Protein AF-A0A382KDL5-F1 (afdb_monomer_lite)

Structure (mmCIF, N/CA/C/O backbone):
data_AF-A0A382KDL5-F1
#
_entry.id   AF-A0A382KDL5-F1
#
loop_
_atom_site.group_PDB
_atom_site.id
_atom_site.type_symbol
_atom_site.label_atom_id
_atom_site.label_alt_id
_atom_site.label_comp_id
_atom_site.label_asym_id
_atom_site.label_entity_id
_atom_site.label_seq_id
_atom_si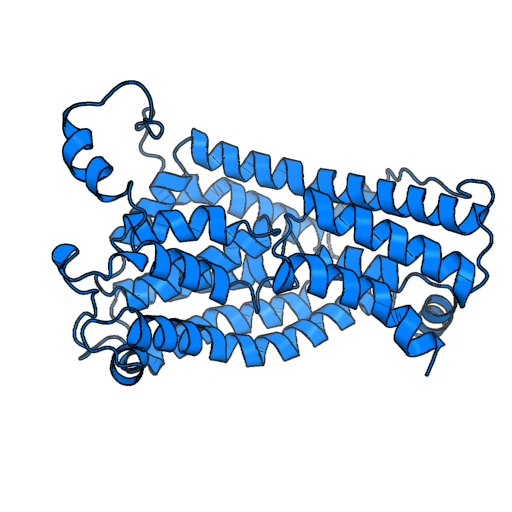te.pdbx_PDB_ins_code
_atom_site.Cartn_x
_atom_site.Cartn_y
_atom_site.Cartn_z
_atom_site.occupancy
_atom_site.B_iso_or_equiv
_atom_site.auth_seq_id
_atom_site.auth_comp_id
_atom_site.auth_asym_id
_atom_site.auth_atom_id
_atom_site.pdbx_PDB_model_num
ATOM 1 N N . MET A 1 1 ? 33.497 4.326 -8.004 1.00 70.69 1 MET A N 1
ATOM 2 C CA . MET A 1 1 ? 32.920 5.247 -6.997 1.00 70.69 1 MET A CA 1
ATOM 3 C C . MET A 1 1 ? 32.177 6.408 -7.654 1.00 70.69 1 MET A C 1
ATOM 5 O O . MET A 1 1 ? 31.028 6.629 -7.306 1.00 70.69 1 MET A O 1
ATOM 9 N N . THR A 1 2 ? 32.767 7.092 -8.643 1.00 78.94 2 THR A N 1
ATOM 10 C CA . THR A 1 2 ? 32.139 8.224 -9.360 1.00 78.94 2 THR A CA 1
ATOM 11 C C . THR A 1 2 ? 30.814 7.858 -10.040 1.00 78.94 2 THR A C 1
ATOM 13 O O . THR A 1 2 ? 29.813 8.518 -9.789 1.00 78.94 2 THR A O 1
ATOM 16 N N . LEU A 1 3 ? 30.764 6.752 -10.794 1.00 85.38 3 LEU A N 1
ATOM 17 C CA . LEU A 1 3 ? 29.521 6.264 -11.419 1.00 85.38 3 LEU A CA 1
ATOM 18 C C . LEU A 1 3 ? 28.461 5.847 -10.389 1.00 85.38 3 LEU A C 1
ATOM 20 O O . LEU A 1 3 ? 27.275 6.059 -10.596 1.00 85.38 3 LEU A O 1
ATOM 24 N N . THR A 1 4 ? 28.872 5.308 -9.241 1.00 87.56 4 THR A N 1
ATOM 25 C CA . THR A 1 4 ? 27.948 4.945 -8.155 1.00 87.56 4 THR A CA 1
ATOM 26 C C . THR A 1 4 ? 27.280 6.183 -7.559 1.00 87.56 4 THR A C 1
ATOM 28 O O . THR A 1 4 ? 26.071 6.196 -7.362 1.00 87.56 4 THR A O 1
ATOM 31 N N . ILE A 1 5 ? 28.055 7.243 -7.304 1.00 87.06 5 ILE A N 1
ATOM 32 C CA . ILE A 1 5 ? 27.524 8.519 -6.804 1.00 87.06 5 ILE A CA 1
ATOM 33 C C . ILE A 1 5 ? 26.606 9.147 -7.847 1.00 87.06 5 ILE A C 1
ATOM 35 O O . ILE A 1 5 ? 25.524 9.615 -7.509 1.00 87.06 5 ILE A O 1
ATOM 39 N N . ALA A 1 6 ? 27.013 9.119 -9.114 1.00 89.50 6 ALA A N 1
ATOM 40 C CA . ALA A 1 6 ? 26.217 9.671 -10.192 1.00 89.50 6 ALA A CA 1
ATOM 41 C C . ALA A 1 6 ? 24.884 8.905 -10.356 1.00 89.50 6 ALA A C 1
ATOM 43 O O . ALA A 1 6 ? 23.844 9.535 -10.512 1.00 89.50 6 ALA A O 1
ATOM 44 N N . ALA A 1 7 ? 24.867 7.581 -10.164 1.00 88.50 7 ALA A N 1
ATOM 45 C CA . ALA A 1 7 ? 23.649 6.766 -10.227 1.00 88.50 7 ALA A CA 1
ATOM 46 C C . ALA A 1 7 ? 22.705 7.046 -9.046 1.00 88.50 7 ALA A C 1
ATOM 48 O O . ALA A 1 7 ? 21.486 6.978 -9.181 1.00 88.50 7 ALA A O 1
ATOM 49 N N . LEU A 1 8 ? 23.267 7.396 -7.886 1.00 92.81 8 LEU A N 1
ATOM 50 C CA . LEU A 1 8 ? 22.506 7.783 -6.698 1.00 92.81 8 LEU A CA 1
ATOM 51 C C . LEU A 1 8 ? 22.042 9.244 -6.728 1.00 92.81 8 LEU A C 1
ATOM 53 O O . LEU A 1 8 ? 21.123 9.594 -5.988 1.00 92.81 8 LEU A O 1
ATOM 57 N N . ALA A 1 9 ? 22.645 10.103 -7.553 1.00 93.12 9 ALA A N 1
ATOM 58 C CA . ALA A 1 9 ? 22.403 11.544 -7.532 1.00 93.12 9 ALA A CA 1
ATOM 59 C C . ALA A 1 9 ? 20.918 11.929 -7.698 1.00 93.12 9 ALA A C 1
ATOM 61 O O . ALA A 1 9 ? 20.457 12.764 -6.917 1.00 93.12 9 ALA A O 1
ATOM 62 N N . PRO A 1 10 ? 20.128 11.311 -8.601 1.00 91.69 10 PRO A N 1
ATOM 63 C CA . PRO A 1 10 ? 18.690 11.571 -8.680 1.00 91.69 10 PRO A CA 1
ATOM 64 C C . PRO A 1 10 ? 17.931 11.237 -7.393 1.00 91.69 10 PRO A C 1
ATOM 66 O O . PRO A 1 10 ? 17.115 12.035 -6.934 1.00 91.69 10 PRO A O 1
ATOM 69 N N . LEU A 1 11 ? 18.224 10.089 -6.773 1.00 92.50 11 LEU A N 1
ATOM 70 C CA . LEU A 1 11 ? 17.603 9.681 -5.508 1.00 92.50 11 LEU A CA 1
ATOM 71 C C . LEU A 1 11 ? 17.980 10.635 -4.372 1.00 92.50 11 LEU A C 1
ATOM 73 O O . LEU A 1 11 ? 17.119 11.043 -3.594 1.00 92.50 11 LEU A O 1
ATOM 77 N N . LEU A 1 12 ? 19.257 11.013 -4.292 1.00 94.19 12 LEU A N 1
ATOM 78 C CA . LEU A 1 12 ? 19.747 11.961 -3.296 1.00 94.19 12 LEU A CA 1
ATOM 79 C C . LEU A 1 12 ? 19.119 13.345 -3.485 1.00 94.19 12 LEU A C 1
ATOM 81 O O . LEU A 1 12 ? 18.768 13.983 -2.496 1.00 94.19 12 LEU A O 1
ATOM 85 N N . ALA A 1 13 ? 18.918 13.788 -4.730 1.00 94.50 13 ALA A N 1
ATOM 86 C CA . ALA A 1 13 ? 18.230 15.037 -5.034 1.00 94.50 13 ALA A CA 1
ATOM 87 C C . ALA A 1 13 ? 16.763 14.994 -4.587 1.00 94.50 13 ALA A C 1
ATOM 89 O O . ALA A 1 13 ? 16.317 15.904 -3.890 1.00 94.50 13 ALA A O 1
ATOM 90 N N . VAL A 1 14 ? 16.023 13.925 -4.911 1.00 94.38 14 VAL A N 1
ATOM 91 C CA . VAL A 1 14 ? 14.633 13.750 -4.450 1.00 94.38 14 VAL A CA 1
ATOM 92 C C . VAL A 1 14 ? 14.567 13.746 -2.924 1.00 94.38 14 VAL A C 1
ATOM 94 O O . VAL A 1 14 ? 13.760 14.474 -2.348 1.00 94.38 14 VAL A O 1
ATOM 97 N N . PHE A 1 15 ? 15.438 12.982 -2.260 1.00 94.44 15 PHE A N 1
ATOM 98 C CA . PHE A 1 15 ? 15.493 12.922 -0.800 1.00 94.44 15 PHE A CA 1
ATOM 99 C C . PHE A 1 15 ? 15.800 14.293 -0.186 1.00 94.44 15 PHE A C 1
ATOM 101 O O . PHE A 1 15 ? 15.074 14.751 0.694 1.00 94.44 15 PHE A O 1
ATOM 108 N N . ALA A 1 16 ? 16.833 14.985 -0.670 1.00 95.88 16 ALA A N 1
ATOM 109 C CA . ALA A 1 16 ? 17.203 16.300 -0.165 1.00 95.88 16 ALA A CA 1
ATOM 110 C C . ALA A 1 16 ? 16.065 17.313 -0.349 1.00 95.88 16 ALA A C 1
ATOM 112 O O . ALA A 1 16 ? 15.705 18.012 0.596 1.00 95.88 16 ALA A O 1
ATOM 113 N N . LEU A 1 17 ? 15.442 17.358 -1.528 1.00 95.94 17 LEU A N 1
ATOM 114 C CA . LEU A 1 17 ? 14.394 18.333 -1.824 1.00 95.94 17 LEU A CA 1
ATOM 115 C C . LEU A 1 17 ? 13.093 18.050 -1.066 1.00 95.94 17 LEU A C 1
ATOM 117 O O . LEU A 1 17 ? 12.502 18.977 -0.514 1.00 95.94 17 LEU A O 1
ATOM 121 N N . LEU A 1 18 ? 12.648 16.792 -1.008 1.00 93.06 18 LEU A N 1
ATOM 122 C CA . LEU A 1 18 ? 11.385 16.428 -0.358 1.00 93.06 18 LEU A CA 1
ATOM 123 C C . LEU A 1 18 ? 11.502 16.333 1.164 1.00 93.06 18 LEU A C 1
ATOM 125 O O . LEU A 1 18 ? 10.601 16.776 1.869 1.00 93.06 18 LEU A O 1
ATOM 129 N N . VAL A 1 19 ? 12.586 15.753 1.682 1.00 92.44 19 VAL A N 1
ATOM 130 C CA . VAL A 1 19 ? 12.720 15.457 3.117 1.00 92.44 19 VAL A CA 1
ATOM 131 C C . VAL A 1 19 ? 13.402 16.604 3.852 1.00 92.44 19 VAL A C 1
ATOM 133 O O . VAL A 1 19 ? 12.881 17.072 4.863 1.00 92.44 19 VAL A O 1
ATOM 136 N N . LEU A 1 20 ? 14.542 17.087 3.347 1.00 94.75 20 LEU A N 1
ATOM 137 C CA . LEU A 1 20 ? 15.325 18.122 4.034 1.00 94.75 20 LEU A CA 1
ATOM 138 C C . LEU A 1 20 ? 14.775 19.521 3.743 1.00 94.75 20 LEU A C 1
ATOM 140 O O . LEU A 1 20 ? 14.494 20.281 4.666 1.00 94.75 20 LEU A O 1
ATOM 144 N N . CYS A 1 21 ? 14.575 19.852 2.466 1.00 94.44 21 CYS A N 1
ATOM 145 C CA . CYS A 1 21 ? 14.055 21.156 2.051 1.00 94.44 21 CYS A CA 1
ATOM 146 C C . CYS A 1 21 ? 12.526 21.249 2.130 1.00 94.44 21 CYS A C 1
ATOM 148 O O . CYS A 1 21 ? 11.990 22.355 2.052 1.00 94.44 21 CYS A O 1
ATOM 150 N N . ARG A 1 22 ? 11.822 20.117 2.289 1.00 93.00 22 ARG A N 1
ATOM 151 C CA . ARG A 1 22 ? 10.353 20.036 2.403 1.00 93.00 22 ARG A CA 1
ATOM 152 C C . ARG A 1 22 ? 9.620 20.688 1.227 1.00 93.00 22 ARG A C 1
ATOM 154 O O . ARG A 1 22 ? 8.548 21.270 1.393 1.00 93.00 22 ARG A O 1
ATOM 161 N N . TRP A 1 23 ? 10.208 20.624 0.033 1.00 94.94 23 TRP A N 1
ATOM 162 C CA . TRP A 1 23 ? 9.581 21.134 -1.180 1.00 94.94 23 TRP A CA 1
ATOM 163 C C . TRP A 1 23 ? 8.408 20.245 -1.594 1.00 94.94 23 TRP A C 1
ATOM 165 O O . TRP A 1 23 ? 8.464 19.027 -1.427 1.00 94.94 23 TRP A O 1
ATOM 175 N N . PRO A 1 24 ? 7.346 20.823 -2.181 1.00 92.44 24 PRO A N 1
ATOM 176 C CA . PRO A 1 24 ? 6.280 20.021 -2.759 1.00 92.44 24 PRO A CA 1
ATOM 177 C C . PRO A 1 24 ? 6.809 19.214 -3.953 1.00 92.44 24 PRO A C 1
ATOM 179 O O . PRO A 1 24 ? 7.644 19.696 -4.727 1.00 92.44 24 PRO A O 1
ATOM 182 N N . ALA A 1 25 ? 6.272 18.005 -4.145 1.00 89.00 25 ALA A N 1
ATOM 183 C CA . ALA A 1 25 ? 6.663 17.107 -5.237 1.00 89.00 25 ALA A CA 1
ATOM 184 C C . ALA A 1 25 ? 6.535 17.750 -6.627 1.00 89.00 25 ALA A C 1
ATOM 186 O O . ALA A 1 25 ? 7.362 17.499 -7.499 1.00 89.00 25 ALA A O 1
ATOM 187 N N . THR A 1 26 ? 5.573 18.661 -6.802 1.00 91.94 26 THR A N 1
ATOM 188 C CA . THR A 1 26 ? 5.385 19.448 -8.031 1.00 91.94 26 THR A CA 1
ATOM 189 C C . THR A 1 26 ? 6.604 20.287 -8.418 1.00 91.94 26 THR A C 1
ATOM 191 O O . THR A 1 26 ? 6.776 20.589 -9.593 1.00 91.94 26 THR A O 1
ATOM 194 N N . ARG A 1 27 ? 7.465 20.653 -7.458 1.00 93.56 27 ARG A N 1
ATOM 195 C CA . ARG A 1 27 ? 8.733 21.362 -7.702 1.00 93.56 27 ARG A CA 1
ATOM 196 C C . ARG A 1 27 ? 9.940 20.431 -7.654 1.00 93.56 27 ARG A C 1
ATOM 198 O O . ARG A 1 27 ? 10.854 20.579 -8.458 1.00 93.56 27 ARG A O 1
ATOM 205 N N . ALA A 1 28 ? 9.948 19.480 -6.722 1.00 94.75 28 ALA A N 1
ATOM 206 C CA . ALA A 1 28 ? 11.090 18.592 -6.522 1.00 94.75 28 ALA A CA 1
ATOM 207 C C . ALA A 1 28 ? 11.291 17.601 -7.682 1.00 94.75 28 ALA A C 1
ATOM 209 O O . ALA A 1 28 ? 12.425 17.389 -8.105 1.00 94.75 28 ALA A O 1
ATOM 210 N N . MET A 1 29 ? 10.213 17.023 -8.227 1.00 94.00 29 MET A N 1
ATOM 211 C CA . MET A 1 29 ? 10.312 15.986 -9.265 1.00 94.00 29 MET A CA 1
ATOM 212 C C . MET A 1 29 ? 10.843 16.521 -10.608 1.00 94.00 29 MET A C 1
ATOM 214 O O . MET A 1 29 ? 11.746 15.892 -11.158 1.00 94.00 29 MET A O 1
ATOM 218 N N . PRO A 1 30 ? 10.403 17.693 -11.121 1.00 94.38 30 PRO A N 1
ATOM 219 C CA . PRO A 1 30 ? 11.019 18.285 -12.311 1.00 94.38 30 PRO A CA 1
ATOM 220 C C . PRO A 1 30 ? 12.508 18.593 -12.126 1.00 94.38 30 PRO A C 1
ATOM 222 O O . PRO A 1 30 ? 13.300 18.382 -13.040 1.00 94.38 30 PRO A O 1
ATOM 225 N N . PHE A 1 31 ? 12.912 19.047 -10.935 1.00 94.69 31 PHE A N 1
ATOM 226 C CA . PHE A 1 31 ? 14.324 19.288 -10.646 1.00 94.69 31 PHE A CA 1
ATOM 227 C C . PHE A 1 31 ? 15.125 17.981 -10.642 1.00 94.69 31 PHE A C 1
ATOM 229 O O . PHE A 1 31 ? 16.178 17.900 -11.268 1.00 94.69 31 PHE A O 1
ATOM 236 N N . ALA A 1 32 ? 14.614 16.938 -9.986 1.00 94.69 32 ALA A N 1
ATOM 237 C CA . ALA A 1 32 ? 15.242 15.622 -9.996 1.00 94.69 32 ALA A CA 1
ATOM 238 C C . ALA A 1 32 ? 15.365 15.051 -11.417 1.00 94.69 32 ALA A C 1
ATOM 240 O O . ALA A 1 32 ? 16.393 14.470 -11.747 1.00 94.69 32 ALA A O 1
ATOM 241 N N . TYR A 1 33 ? 14.374 15.277 -12.282 1.00 94.88 33 TYR A N 1
ATOM 242 C CA . TYR A 1 33 ? 14.453 14.911 -13.697 1.00 94.88 33 TYR A CA 1
ATOM 243 C C . TYR A 1 33 ? 15.599 15.635 -14.423 1.00 94.88 33 TYR A C 1
ATOM 245 O O . TYR A 1 33 ? 16.367 14.993 -15.135 1.00 94.88 33 TYR A O 1
ATOM 253 N N . VAL A 1 34 ? 15.787 16.940 -14.193 1.00 95.69 34 VAL A N 1
ATOM 254 C CA . VAL A 1 34 ? 16.941 17.675 -14.747 1.00 95.69 34 VAL A CA 1
ATOM 255 C C . VAL A 1 34 ? 18.261 17.076 -14.258 1.00 95.69 34 VAL A C 1
ATOM 257 O O . VAL A 1 34 ? 19.194 16.942 -15.047 1.00 95.69 34 VAL A O 1
ATOM 260 N N . VAL A 1 35 ? 18.335 16.658 -12.990 1.00 95.12 35 VAL A N 1
ATOM 261 C CA . VAL A 1 35 ? 19.510 15.952 -12.454 1.00 95.12 35 VAL A CA 1
ATOM 262 C C . VAL A 1 35 ? 19.736 14.628 -13.189 1.00 95.12 35 VAL A C 1
ATOM 264 O O . VAL A 1 35 ? 20.862 14.376 -13.598 1.00 95.12 35 VAL A O 1
ATOM 267 N N . VAL A 1 36 ? 18.699 13.812 -13.420 1.00 94.75 36 VAL A N 1
ATOM 268 C CA . VAL A 1 36 ? 18.810 12.558 -14.201 1.00 94.75 36 VAL A CA 1
ATOM 269 C C . VAL A 1 36 ? 19.351 12.828 -15.603 1.00 94.75 36 VAL A C 1
ATOM 271 O O . VAL A 1 36 ? 20.291 12.164 -16.026 1.00 94.75 36 VAL A O 1
ATOM 274 N N . VAL A 1 37 ? 18.795 13.816 -16.310 1.00 95.38 37 VAL A N 1
ATOM 275 C CA . VAL A 1 37 ? 19.226 14.188 -17.668 1.00 95.38 37 VAL A CA 1
ATOM 276 C C . VAL A 1 37 ? 20.685 14.643 -17.675 1.00 95.38 37 VAL A C 1
ATOM 278 O O . VAL A 1 37 ? 21.477 14.166 -18.486 1.00 95.38 37 VAL A O 1
ATOM 281 N N . ALA A 1 38 ? 21.061 15.528 -16.748 1.00 94.62 38 ALA A N 1
ATOM 282 C CA . ALA A 1 38 ? 22.430 16.022 -16.632 1.00 94.62 38 ALA A CA 1
ATOM 283 C C . ALA A 1 38 ? 23.415 14.885 -16.340 1.00 94.62 38 ALA A C 1
ATOM 285 O O . ALA A 1 38 ? 24.488 14.825 -16.932 1.00 94.62 38 ALA A O 1
ATOM 286 N N . VAL A 1 39 ? 23.033 13.962 -15.460 1.00 94.50 39 VAL A N 1
ATOM 287 C CA . VAL A 1 39 ? 23.821 12.779 -15.121 1.00 94.50 39 VAL A CA 1
ATOM 288 C C . VAL A 1 39 ? 23.960 11.842 -16.326 1.00 94.50 39 VAL A C 1
ATOM 290 O O . VAL A 1 39 ? 25.075 11.424 -16.627 1.00 94.50 39 VAL A O 1
ATOM 293 N N . GLY A 1 40 ? 22.874 11.553 -17.047 1.00 93.25 40 GLY A N 1
ATOM 294 C CA . GLY A 1 40 ? 22.895 10.698 -18.237 1.00 93.25 40 GLY A CA 1
ATOM 295 C C . GLY A 1 40 ? 23.826 11.227 -19.331 1.00 93.25 40 GLY A C 1
ATOM 296 O O . GLY A 1 40 ? 24.617 10.472 -19.888 1.00 93.25 40 GLY A O 1
ATOM 297 N N . ILE A 1 41 ? 23.805 12.538 -19.580 1.00 94.06 41 ILE A N 1
ATOM 298 C CA . ILE A 1 41 ? 24.671 13.169 -20.586 1.00 94.06 41 ILE A CA 1
ATOM 299 C C . ILE A 1 41 ? 26.119 13.278 -20.087 1.00 94.06 41 ILE A C 1
ATOM 301 O O . ILE A 1 41 ? 27.044 12.953 -20.820 1.00 94.06 41 ILE A O 1
ATOM 305 N N . ALA A 1 42 ? 26.344 13.739 -18.854 1.00 92.56 42 ALA A N 1
ATOM 306 C CA . ALA A 1 42 ? 27.691 14.081 -18.391 1.00 92.56 42 ALA A CA 1
ATOM 307 C C . ALA A 1 42 ? 28.494 12.889 -17.850 1.00 92.56 42 ALA A C 1
ATOM 309 O O . ALA A 1 42 ? 29.716 12.897 -17.946 1.00 92.56 42 ALA A O 1
ATOM 310 N N . ALA A 1 43 ? 27.838 11.900 -17.235 1.00 93.19 43 ALA A N 1
ATOM 311 C CA . ALA A 1 43 ? 28.515 10.769 -16.596 1.00 93.19 43 ALA A CA 1
ATOM 312 C C . ALA A 1 43 ? 28.365 9.450 -17.368 1.00 93.19 43 ALA A C 1
ATOM 314 O O . ALA A 1 43 ? 29.249 8.603 -17.264 1.00 93.19 43 ALA A O 1
ATOM 315 N N . TRP A 1 44 ? 27.278 9.277 -18.130 1.00 91.31 44 TRP A N 1
ATOM 316 C CA . TRP A 1 44 ? 27.067 8.113 -19.006 1.00 91.31 44 TRP A CA 1
ATOM 317 C C . TRP A 1 44 ? 27.293 8.422 -20.486 1.00 91.31 44 TRP A C 1
ATOM 319 O O . TRP A 1 44 ? 27.196 7.505 -21.295 1.00 91.31 44 TRP A O 1
ATOM 329 N N . GLU A 1 45 ? 27.592 9.680 -20.831 1.00 92.31 45 GLU A N 1
ATOM 330 C CA . GLU A 1 45 ? 27.875 10.113 -22.207 1.00 92.31 45 GLU A CA 1
ATOM 331 C C . GLU A 1 45 ? 26.774 9.686 -23.197 1.00 92.31 45 GLU A C 1
ATOM 333 O O . GLU A 1 45 ? 27.035 9.375 -24.358 1.00 92.31 45 GLU A O 1
ATOM 338 N N . MET A 1 46 ? 25.518 9.651 -22.728 1.00 92.62 46 MET A N 1
ATOM 339 C CA . MET A 1 46 ? 24.379 9.248 -23.550 1.00 92.62 46 MET A CA 1
ATOM 340 C C . MET A 1 46 ? 24.124 10.268 -24.659 1.00 92.62 46 MET A C 1
ATOM 342 O O . MET A 1 46 ? 24.140 11.478 -24.417 1.00 92.62 46 MET A O 1
ATOM 346 N N . ASP A 1 47 ? 23.802 9.775 -25.857 1.00 93.69 47 ASP A N 1
ATOM 347 C CA . ASP A 1 47 ? 23.348 10.620 -26.960 1.00 93.69 47 ASP A CA 1
ATOM 348 C C . ASP A 1 47 ? 22.102 11.424 -26.519 1.00 93.69 47 ASP A C 1
ATOM 350 O O . ASP A 1 47 ? 21.115 10.827 -26.065 1.00 93.69 47 ASP A O 1
ATOM 354 N N . PRO A 1 48 ? 22.103 12.766 -26.645 1.00 92.88 48 PRO A N 1
ATOM 355 C CA . PRO A 1 48 ? 20.950 13.599 -26.317 1.00 92.88 48 PRO A CA 1
ATOM 356 C C . PRO A 1 48 ? 19.638 13.162 -26.986 1.00 92.88 48 PRO A C 1
ATOM 358 O O . PRO A 1 48 ? 18.570 13.353 -26.402 1.00 92.88 48 PRO A O 1
ATOM 361 N N . ILE A 1 49 ? 19.691 12.557 -28.179 1.00 92.94 49 ILE A N 1
ATOM 362 C CA . ILE A 1 49 ? 18.507 12.028 -28.872 1.00 92.94 49 ILE A CA 1
ATOM 363 C C . ILE A 1 49 ? 17.927 10.836 -28.105 1.00 92.94 49 ILE A C 1
ATOM 365 O O . ILE A 1 49 ? 16.715 10.781 -27.900 1.00 92.94 49 ILE A O 1
ATOM 369 N N . VAL A 1 50 ? 18.779 9.931 -27.614 1.00 90.12 50 VAL A N 1
ATOM 370 C CA . VAL A 1 50 ? 18.366 8.787 -26.782 1.00 90.12 50 VAL A CA 1
ATOM 371 C C . VAL A 1 50 ? 17.759 9.275 -25.472 1.00 90.12 50 VAL A C 1
ATOM 373 O O . VAL A 1 50 ? 16.721 8.771 -25.049 1.00 90.12 50 VAL A O 1
ATOM 376 N N . VAL A 1 51 ? 18.350 10.299 -24.848 1.00 93.00 51 VAL A N 1
ATOM 377 C CA . VAL A 1 51 ? 17.788 10.900 -23.630 1.00 93.00 51 VAL A CA 1
ATOM 378 C C . VAL A 1 51 ? 16.402 11.488 -23.906 1.00 93.00 51 VAL A C 1
ATOM 380 O O . VAL A 1 51 ? 15.466 11.225 -23.157 1.00 93.00 51 VAL A O 1
ATOM 383 N N . MET A 1 52 ? 16.230 12.226 -25.006 1.00 92.81 52 MET A N 1
ATOM 384 C CA . MET A 1 52 ? 14.933 12.791 -25.391 1.00 92.81 52 MET A CA 1
ATOM 385 C C . MET A 1 52 ? 13.891 11.706 -25.698 1.00 92.81 52 MET A C 1
ATOM 387 O O . MET A 1 52 ? 12.742 11.823 -25.269 1.00 92.81 52 MET A O 1
ATOM 391 N N . ALA A 1 53 ? 14.284 10.636 -26.391 1.00 89.56 53 ALA A N 1
ATOM 392 C CA . ALA A 1 53 ? 13.415 9.499 -26.668 1.00 89.56 53 ALA A CA 1
ATOM 393 C C . ALA A 1 53 ? 12.983 8.781 -25.380 1.00 89.56 53 ALA A C 1
ATOM 395 O O . ALA A 1 53 ? 11.793 8.521 -25.191 1.00 89.56 53 ALA A O 1
ATOM 396 N N . ALA A 1 54 ? 13.912 8.550 -24.447 1.00 90.12 54 ALA A N 1
ATOM 397 C CA . ALA A 1 54 ? 13.617 7.979 -23.134 1.00 90.12 54 ALA A CA 1
ATOM 398 C C . ALA A 1 54 ? 12.661 8.868 -22.320 1.00 90.12 54 ALA A C 1
ATOM 400 O O . ALA A 1 54 ? 11.755 8.361 -21.658 1.00 90.12 54 ALA A O 1
ATOM 401 N N . SER A 1 55 ? 12.797 10.192 -22.413 1.00 92.75 55 SER A N 1
ATOM 402 C CA . SER A 1 55 ? 11.878 11.139 -21.774 1.00 92.75 55 SER A CA 1
ATOM 403 C C . SER A 1 55 ? 10.466 11.081 -22.357 1.00 92.75 55 SER A C 1
ATOM 405 O O . SER A 1 55 ? 9.493 11.104 -21.601 1.00 92.75 55 SER A O 1
ATOM 407 N N . LEU A 1 56 ? 10.329 10.956 -23.682 1.00 91.94 56 LEU A N 1
ATOM 408 C CA . LEU A 1 56 ? 9.031 10.753 -24.337 1.00 91.94 56 LEU A CA 1
ATOM 409 C C . LEU A 1 56 ? 8.409 9.409 -23.938 1.00 91.94 56 LEU A C 1
ATOM 411 O O . LEU A 1 56 ? 7.226 9.371 -23.595 1.00 91.94 56 LEU A O 1
ATOM 415 N N . LYS A 1 57 ? 9.210 8.333 -23.889 1.00 87.25 57 LYS A N 1
ATOM 416 C CA . LYS A 1 57 ? 8.782 7.026 -23.364 1.00 87.25 57 LYS A CA 1
ATOM 417 C C . LYS A 1 57 ? 8.279 7.151 -21.924 1.00 87.25 57 LYS A C 1
ATOM 419 O O . LYS A 1 57 ? 7.186 6.683 -21.617 1.00 87.25 57 LYS A O 1
ATOM 424 N N . GLY A 1 58 ? 9.017 7.847 -21.058 1.00 89.06 58 GLY A N 1
ATOM 425 C CA . GLY A 1 58 ? 8.599 8.131 -19.683 1.00 89.06 58 GLY A CA 1
ATOM 426 C C . GLY A 1 58 ? 7.274 8.898 -19.604 1.00 89.06 58 GLY A C 1
ATOM 427 O O . GLY A 1 58 ? 6.422 8.574 -18.778 1.00 89.06 58 GLY A O 1
ATOM 428 N N . GLY A 1 59 ? 7.058 9.869 -20.497 1.00 90.25 59 GLY A N 1
ATOM 429 C CA . GLY A 1 59 ? 5.787 10.587 -20.623 1.00 90.25 59 GLY A CA 1
ATOM 430 C C . GLY A 1 59 ? 4.618 9.681 -21.026 1.00 90.25 59 GLY A C 1
ATOM 431 O O . GLY A 1 59 ? 3.536 9.787 -20.450 1.00 90.25 59 GLY A O 1
ATOM 432 N N . MET A 1 60 ? 4.837 8.750 -21.958 1.00 86.94 60 MET A N 1
ATOM 433 C CA . MET A 1 60 ? 3.828 7.749 -22.326 1.00 86.94 60 MET A CA 1
ATOM 434 C C . MET A 1 60 ? 3.511 6.802 -21.172 1.00 86.94 60 MET A C 1
ATOM 436 O O . MET A 1 60 ? 2.339 6.571 -20.888 1.00 86.94 60 MET A O 1
ATOM 440 N N . ILE A 1 61 ? 4.533 6.317 -20.458 1.00 85.56 61 ILE A N 1
ATOM 441 C CA . ILE A 1 61 ? 4.345 5.498 -19.254 1.00 85.56 61 ILE A CA 1
ATOM 442 C C . ILE A 1 61 ? 3.487 6.264 -18.239 1.00 85.56 61 ILE A C 1
ATOM 444 O O . ILE A 1 61 ? 2.510 5.722 -17.725 1.00 85.56 61 ILE A O 1
ATOM 448 N N . ALA A 1 62 ? 3.779 7.545 -17.999 1.00 87.69 62 ALA A N 1
ATOM 449 C CA . ALA A 1 62 ? 2.980 8.377 -17.102 1.00 87.69 62 ALA A CA 1
ATOM 450 C C . ALA A 1 62 ? 1.512 8.498 -17.554 1.00 87.69 62 ALA A C 1
ATOM 452 O O . ALA A 1 62 ? 0.610 8.436 -16.718 1.00 87.69 62 ALA A O 1
ATOM 453 N N . LEU A 1 63 ? 1.251 8.620 -18.860 1.00 87.81 63 LEU A N 1
ATOM 454 C CA . LEU A 1 63 ? -0.110 8.638 -19.400 1.00 87.81 63 LEU A CA 1
ATOM 455 C C . LEU A 1 63 ? -0.833 7.298 -19.182 1.00 87.81 63 LEU A C 1
ATOM 457 O O . LEU A 1 63 ? -2.001 7.295 -18.794 1.00 87.81 63 LEU A O 1
ATOM 461 N N . THR A 1 64 ? -0.134 6.172 -19.342 1.00 82.38 64 THR A N 1
ATOM 462 C CA . THR A 1 64 ? -0.658 4.835 -19.019 1.00 82.38 64 THR A CA 1
ATOM 463 C C . THR A 1 64 ? -1.007 4.711 -17.535 1.00 82.38 64 THR A C 1
ATOM 465 O O . THR A 1 64 ? -2.065 4.184 -17.194 1.00 82.38 64 THR A O 1
ATOM 468 N N . LEU A 1 65 ? -0.179 5.251 -16.632 1.00 81.81 65 LEU A N 1
ATOM 469 C CA . LEU A 1 65 ? -0.518 5.306 -15.205 1.00 81.81 65 LEU A CA 1
ATOM 470 C C . LEU A 1 65 ? -1.781 6.145 -14.961 1.00 81.81 65 LEU A C 1
ATOM 472 O O . LEU A 1 65 ? -2.666 5.709 -14.226 1.00 81.81 65 LEU A O 1
ATOM 476 N N . LEU A 1 66 ? -1.906 7.319 -15.591 1.00 84.69 66 LEU A N 1
ATOM 477 C CA . LEU A 1 66 ? -3.111 8.150 -15.475 1.00 84.69 66 LEU A CA 1
ATOM 478 C C . LEU A 1 66 ? -4.363 7.413 -15.966 1.00 84.69 66 LEU A C 1
ATOM 480 O O . LEU A 1 66 ? -5.420 7.549 -15.351 1.00 84.69 66 LEU A O 1
ATOM 484 N N . TRP A 1 67 ? -4.248 6.589 -17.009 1.00 83.12 67 TRP A N 1
ATOM 485 C CA . TRP A 1 67 ? -5.349 5.763 -17.509 1.00 83.12 67 TRP A CA 1
ATOM 486 C C . TRP A 1 67 ? -5.861 4.744 -16.481 1.00 83.12 67 TRP A C 1
ATOM 488 O O . TRP A 1 67 ? -7.051 4.449 -16.459 1.00 83.12 67 TRP A O 1
ATOM 498 N N . ILE A 1 68 ? -4.994 4.234 -15.600 1.00 77.69 68 ILE A N 1
ATOM 499 C CA . ILE A 1 68 ? -5.379 3.320 -14.508 1.00 77.69 68 ILE A CA 1
ATOM 500 C C . ILE A 1 68 ? -5.933 4.105 -13.311 1.00 77.69 68 ILE A C 1
ATOM 502 O O . ILE A 1 68 ? -6.950 3.734 -12.721 1.00 77.69 68 ILE A O 1
ATOM 506 N N . ILE A 1 69 ? -5.279 5.213 -12.956 1.00 76.81 69 ILE A N 1
ATOM 507 C CA . ILE A 1 69 ? -5.596 6.000 -11.758 1.00 76.81 69 ILE A CA 1
ATOM 508 C C . ILE A 1 69 ? -6.918 6.755 -11.913 1.00 76.81 69 ILE A C 1
ATOM 510 O O . ILE A 1 69 ? -7.704 6.798 -10.969 1.00 76.81 69 ILE A O 1
ATOM 514 N N . LEU A 1 70 ? -7.193 7.354 -13.077 1.00 84.06 70 LEU A N 1
ATOM 515 C CA . LEU A 1 70 ? -8.389 8.179 -13.276 1.00 84.06 70 LEU A CA 1
ATOM 516 C C . LEU A 1 70 ? -9.698 7.390 -13.069 1.00 84.06 70 LEU A C 1
ATOM 518 O O . LEU A 1 70 ? -10.543 7.883 -12.321 1.00 84.06 70 LEU A O 1
ATOM 522 N N . PRO A 1 71 ? -9.888 6.171 -13.618 1.00 82.50 71 PRO A N 1
ATOM 523 C CA . PRO A 1 71 ? -11.052 5.338 -13.312 1.00 82.50 71 PRO A CA 1
ATOM 524 C C . PRO A 1 71 ? -11.130 4.898 -11.846 1.00 82.50 71 PRO A C 1
ATOM 526 O O . PRO A 1 71 ? -12.220 4.888 -11.277 1.00 82.50 71 PRO A O 1
ATOM 529 N N . ALA A 1 72 ? -9.999 4.570 -11.210 1.00 76.81 72 ALA A N 1
ATOM 530 C CA . ALA A 1 72 ? -9.973 4.206 -9.790 1.00 76.81 72 ALA A CA 1
ATOM 531 C C . ALA A 1 72 ? -10.391 5.389 -8.895 1.00 76.81 72 ALA A C 1
ATOM 533 O O . ALA A 1 72 ? -11.199 5.231 -7.978 1.00 76.81 72 ALA A O 1
ATOM 534 N N . LEU A 1 73 ? -9.911 6.598 -9.206 1.00 78.12 73 LEU A N 1
ATOM 535 C CA . LEU A 1 73 ? -10.345 7.833 -8.556 1.00 78.12 73 LEU A CA 1
ATOM 536 C C . LEU A 1 73 ? -11.811 8.137 -8.857 1.00 78.12 73 LEU A C 1
ATOM 538 O O . LEU A 1 73 ? -12.544 8.509 -7.948 1.00 78.12 73 LEU A O 1
ATOM 542 N N . ALA A 1 74 ? -12.268 7.956 -10.096 1.00 83.50 74 ALA A N 1
ATOM 543 C CA . ALA A 1 74 ? -13.671 8.141 -10.453 1.00 83.50 74 ALA A CA 1
ATOM 544 C C . ALA A 1 74 ? -14.581 7.194 -9.657 1.00 83.50 74 ALA A C 1
ATOM 546 O O . ALA A 1 74 ? -15.621 7.628 -9.166 1.00 83.50 74 ALA A O 1
ATOM 547 N N . LEU A 1 75 ? -14.173 5.936 -9.454 1.00 80.94 75 LEU A N 1
ATOM 548 C CA . LEU A 1 75 ? -14.874 4.981 -8.594 1.00 80.94 75 LEU A CA 1
ATOM 549 C C . LEU A 1 75 ? -14.936 5.489 -7.148 1.00 80.94 75 LEU A C 1
ATOM 551 O O . LEU A 1 75 ? -16.018 5.573 -6.569 1.00 80.94 75 LEU A O 1
ATOM 555 N N . LEU A 1 76 ? -13.794 5.900 -6.592 1.00 75.88 76 LEU A N 1
ATOM 556 C CA . LEU A 1 76 ? -13.708 6.479 -5.253 1.00 75.88 76 LEU A CA 1
ATOM 557 C C . LEU A 1 76 ? -14.625 7.705 -5.089 1.00 75.88 76 LEU A C 1
ATOM 559 O O . LEU A 1 76 ? -15.404 7.771 -4.136 1.00 75.88 76 LEU A O 1
ATOM 563 N N . TYR A 1 77 ? -14.556 8.667 -6.012 1.00 78.19 77 TYR A N 1
ATOM 564 C CA . TYR A 1 77 ? -15.401 9.860 -5.989 1.00 78.19 77 TYR A CA 1
ATOM 565 C C . TYR A 1 77 ? -16.875 9.502 -6.168 1.00 78.19 77 TYR A C 1
ATOM 567 O O . TYR A 1 77 ? -17.713 10.041 -5.457 1.00 78.19 77 TYR A O 1
ATOM 575 N N . THR A 1 78 ? -17.207 8.521 -7.006 1.00 83.62 78 THR A N 1
ATOM 576 C CA . THR A 1 78 ? -18.585 8.028 -7.141 1.00 83.62 78 THR A CA 1
ATOM 577 C C . THR A 1 78 ? -19.111 7.487 -5.810 1.00 83.62 78 THR A C 1
ATOM 579 O O . THR A 1 78 ? -20.215 7.840 -5.400 1.00 83.62 78 THR A O 1
ATOM 582 N N . LEU A 1 79 ? -18.334 6.683 -5.072 1.00 77.31 79 LEU A N 1
ATOM 583 C CA . LEU A 1 79 ? -18.750 6.224 -3.738 1.00 77.31 79 LEU A CA 1
ATOM 584 C C . LEU A 1 79 ? -18.850 7.372 -2.727 1.00 77.31 79 LEU A C 1
ATOM 586 O O . LEU A 1 79 ? -19.645 7.294 -1.788 1.00 77.31 79 LEU A O 1
ATOM 590 N N . ARG A 1 80 ? -18.028 8.415 -2.873 1.00 76.56 80 ARG A N 1
ATOM 591 C CA . ARG A 1 80 ? -18.103 9.610 -2.029 1.00 76.56 80 ARG A CA 1
ATOM 592 C C . ARG A 1 80 ? -19.409 10.366 -2.274 1.00 76.56 80 ARG A C 1
ATOM 594 O O . ARG A 1 80 ? -20.127 10.609 -1.309 1.00 76.56 80 ARG A O 1
ATOM 601 N N . GLU A 1 81 ? -19.719 10.676 -3.529 1.00 81.94 81 GLU A N 1
ATOM 602 C CA . GLU A 1 81 ? -20.894 11.469 -3.918 1.00 81.94 81 GLU A CA 1
ATOM 603 C C . GLU A 1 81 ? -22.213 10.705 -3.738 1.00 81.94 81 GLU A C 1
ATOM 605 O O . GLU A 1 81 ? -23.233 11.292 -3.397 1.00 81.94 81 GLU A O 1
ATOM 610 N N . THR A 1 82 ? -22.205 9.377 -3.891 1.00 83.06 82 THR A N 1
ATOM 611 C CA . THR A 1 82 ? -23.390 8.534 -3.630 1.00 83.06 82 THR A CA 1
ATOM 612 C C . THR A 1 82 ? -23.636 8.262 -2.144 1.00 83.06 82 THR A C 1
ATOM 614 O O . THR A 1 82 ? -24.619 7.616 -1.796 1.00 83.06 82 THR A O 1
ATOM 617 N N . GLY A 1 83 ? -22.736 8.681 -1.248 1.00 77.56 83 GLY A N 1
ATOM 618 C CA . GLY A 1 83 ? -22.818 8.364 0.181 1.00 77.56 83 GLY A CA 1
ATOM 619 C C . GLY A 1 83 ? -22.418 6.925 0.541 1.00 77.56 83 GLY A C 1
ATOM 620 O O . GLY A 1 83 ? -22.385 6.583 1.723 1.00 77.56 83 GLY A O 1
ATOM 621 N N . GLY A 1 84 ? -22.025 6.085 -0.426 1.00 80.06 84 GLY A N 1
ATOM 622 C CA . GLY A 1 84 ? -21.532 4.725 -0.173 1.00 80.06 84 GLY A CA 1
ATOM 623 C C . GLY A 1 84 ? -20.322 4.700 0.767 1.00 80.06 84 GLY A C 1
ATOM 624 O O . GLY A 1 84 ? -20.268 3.887 1.691 1.00 80.06 84 GLY A O 1
ATOM 625 N N . MET A 1 85 ? -19.402 5.663 0.628 1.00 73.31 85 MET A N 1
ATOM 626 C CA . MET A 1 85 ? -18.306 5.826 1.588 1.00 73.31 85 MET A CA 1
ATOM 627 C C . MET A 1 85 ? -18.825 6.119 2.998 1.00 73.31 85 MET A C 1
ATOM 629 O O . MET A 1 85 ? -18.246 5.625 3.956 1.00 73.31 85 MET A O 1
ATOM 633 N N . ALA A 1 86 ? -19.900 6.898 3.157 1.00 72.62 86 ALA A N 1
ATOM 634 C CA . ALA A 1 86 ? -20.472 7.195 4.470 1.00 72.62 86 ALA A CA 1
ATOM 635 C C . ALA A 1 86 ? -21.068 5.947 5.131 1.00 72.62 86 ALA A C 1
ATOM 637 O O . ALA A 1 86 ? -20.846 5.741 6.318 1.00 72.62 86 ALA A O 1
ATOM 638 N N . VAL A 1 87 ? -21.732 5.080 4.363 1.00 78.62 87 VAL A N 1
ATOM 639 C CA . VAL A 1 87 ? -22.240 3.786 4.851 1.00 78.62 87 VAL A CA 1
ATOM 640 C C . VAL A 1 87 ? -21.099 2.869 5.287 1.00 78.62 87 VAL A C 1
ATOM 642 O O . VAL A 1 87 ? -21.166 2.268 6.356 1.00 78.62 87 VAL A O 1
ATOM 645 N N . ILE A 1 88 ? -20.023 2.791 4.495 1.00 74.81 88 ILE A N 1
ATOM 646 C CA . ILE A 1 88 ? -18.821 2.029 4.863 1.00 74.81 88 ILE A CA 1
ATOM 647 C C . ILE A 1 88 ? -18.222 2.586 6.164 1.00 74.81 88 ILE A C 1
ATOM 649 O O . ILE A 1 88 ? -17.932 1.818 7.077 1.00 74.81 88 ILE A O 1
ATOM 653 N N . ARG A 1 89 ? -18.105 3.919 6.283 1.00 67.56 89 ARG A N 1
ATOM 654 C CA . ARG A 1 89 ? -17.635 4.604 7.500 1.00 67.56 89 ARG A CA 1
ATOM 655 C C . ARG A 1 89 ? -18.520 4.308 8.716 1.00 67.56 89 ARG A C 1
ATOM 657 O O . ARG A 1 89 ? -17.994 3.952 9.764 1.00 67.56 89 ARG A O 1
ATOM 664 N N . ALA A 1 90 ? -19.841 4.415 8.572 1.00 68.75 90 ALA A N 1
ATOM 665 C CA . ALA A 1 90 ? -20.806 4.143 9.637 1.00 68.75 90 ALA A CA 1
ATOM 666 C C . ALA A 1 90 ? -20.741 2.680 10.096 1.00 68.75 90 ALA A C 1
ATOM 668 O O . ALA A 1 90 ? -20.759 2.404 11.290 1.00 68.75 90 ALA A O 1
ATOM 669 N N . GLY A 1 91 ? -20.542 1.744 9.162 1.00 72.75 91 GLY A N 1
ATOM 670 C CA . GLY A 1 91 ? -20.355 0.330 9.478 1.00 72.75 91 GLY A CA 1
ATOM 671 C C . GLY A 1 91 ? -19.168 0.043 10.406 1.00 72.75 91 GLY A C 1
ATOM 672 O O . GLY A 1 91 ? -19.200 -0.978 11.097 1.00 72.75 91 GLY A O 1
ATOM 673 N N . PHE A 1 92 ? -18.158 0.927 10.446 1.00 71.88 92 PHE A N 1
ATOM 674 C CA . PHE A 1 92 ? -17.001 0.819 11.341 1.00 71.88 92 PHE A CA 1
ATOM 675 C C . PHE A 1 92 ? -17.250 1.358 12.755 1.00 71.88 92 PHE A C 1
ATOM 677 O O . PHE A 1 92 ? -16.641 0.846 13.694 1.00 71.88 92 PHE A O 1
ATOM 684 N N . HIS A 1 93 ? -18.148 2.335 12.918 1.00 67.06 93 HIS A N 1
ATOM 685 C CA . HIS A 1 93 ? -18.454 2.942 14.219 1.00 67.06 93 HIS A CA 1
ATOM 686 C C . HIS A 1 93 ? -19.001 1.907 15.219 1.00 67.06 93 HIS A C 1
ATOM 688 O O . HIS A 1 93 ? -18.597 1.881 16.378 1.00 67.06 93 HIS A O 1
ATOM 694 N N . ASP A 1 94 ? -19.827 0.974 14.744 1.00 74.44 94 ASP A N 1
ATOM 695 C CA . ASP A 1 94 ? -20.517 -0.001 15.599 1.00 74.44 94 ASP A CA 1
ATOM 696 C C . ASP A 1 94 ? -19.746 -1.323 15.780 1.00 74.44 94 ASP A C 1
ATOM 698 O O . ASP A 1 94 ? -20.317 -2.340 16.177 1.00 74.44 94 ASP A O 1
ATOM 702 N N . ILE A 1 95 ? -18.455 -1.370 15.430 1.00 85.25 95 ILE A N 1
ATOM 703 C CA . ILE A 1 95 ? -17.664 -2.608 15.540 1.00 85.25 95 ILE A CA 1
ATOM 704 C C . ILE A 1 95 ? -17.086 -2.798 16.937 1.00 85.25 95 ILE A C 1
ATOM 706 O O . ILE A 1 95 ? -17.170 -3.896 17.483 1.00 85.25 95 ILE A O 1
ATOM 710 N N . SER A 1 96 ? -16.434 -1.769 17.474 1.00 89.31 96 SER A N 1
ATOM 711 C CA . SER A 1 96 ? -15.779 -1.822 18.778 1.00 89.31 96 SER A CA 1
ATOM 712 C C . SER A 1 96 ? -15.629 -0.411 19.345 1.00 89.31 96 SER A C 1
ATOM 714 O O . SER A 1 96 ? -15.271 0.495 18.587 1.00 89.31 96 SER A O 1
ATOM 716 N N . PRO A 1 97 ? -15.844 -0.213 20.656 1.00 87.75 97 PRO A N 1
ATOM 717 C CA . PRO A 1 97 ? -15.558 1.053 21.327 1.00 87.75 97 PRO A CA 1
ATOM 718 C C . PRO A 1 97 ? -14.054 1.279 21.571 1.00 87.75 97 PRO A C 1
ATOM 720 O O . PRO A 1 97 ? -13.661 2.369 21.975 1.00 87.75 97 PRO A O 1
ATOM 723 N N . ASP A 1 98 ? -13.206 0.265 21.364 1.00 92.75 98 ASP A N 1
ATOM 724 C CA . ASP A 1 98 ? -11.764 0.357 21.601 1.00 92.75 98 ASP A CA 1
ATOM 725 C C . ASP A 1 98 ? -11.043 1.003 20.407 1.00 92.75 98 ASP A C 1
ATOM 727 O O . ASP A 1 98 ? -11.036 0.464 19.293 1.00 92.75 98 ASP A O 1
ATOM 731 N N . ALA A 1 99 ? -10.385 2.141 20.644 1.00 92.81 99 ALA A N 1
ATOM 732 C CA . ALA A 1 99 ? -9.701 2.889 19.591 1.00 92.81 99 ALA A CA 1
ATOM 733 C C . ALA A 1 99 ? -8.518 2.107 18.987 1.00 92.81 99 ALA A C 1
ATOM 735 O O . ALA A 1 99 ? -8.171 2.294 17.825 1.00 92.81 99 ALA A O 1
ATOM 736 N N . ARG A 1 100 ? -7.917 1.159 19.710 1.00 95.56 100 ARG A N 1
ATOM 737 C CA . ARG A 1 100 ? -6.858 0.294 19.166 1.00 95.56 100 ARG A CA 1
ATOM 738 C C . ARG A 1 100 ? -7.424 -0.647 18.106 1.00 95.56 100 ARG A C 1
ATOM 740 O O . ARG A 1 100 ? -6.849 -0.788 17.029 1.00 95.56 100 ARG A O 1
ATOM 747 N N . VAL A 1 101 ? -8.582 -1.247 18.385 1.00 95.50 101 VAL A N 1
ATOM 748 C CA . VAL A 1 101 ? -9.292 -2.128 17.443 1.00 95.50 101 VAL A CA 1
ATOM 749 C C . VAL A 1 101 ? -9.750 -1.339 16.219 1.00 95.50 101 VAL A C 1
ATOM 751 O O . VAL A 1 101 ? -9.549 -1.786 15.089 1.00 95.50 101 VAL A O 1
ATOM 754 N N . GLN A 1 102 ? -10.293 -0.136 16.423 1.00 93.88 102 GLN A N 1
ATOM 755 C CA . GLN A 1 102 ? -10.667 0.759 15.327 1.00 93.88 102 GLN A CA 1
ATOM 756 C C . GLN A 1 102 ? -9.459 1.123 14.453 1.00 93.88 102 GLN A C 1
ATOM 758 O O . GLN A 1 102 ? -9.566 1.072 13.230 1.00 93.88 102 GLN A O 1
ATOM 763 N N . ALA A 1 103 ? -8.293 1.408 15.043 1.00 95.56 103 ALA A N 1
ATOM 764 C CA . ALA A 1 103 ? -7.073 1.694 14.289 1.00 95.56 103 ALA A CA 1
ATOM 765 C C . ALA A 1 103 ? -6.629 0.501 13.427 1.00 95.56 103 ALA A C 1
ATOM 767 O O . ALA A 1 103 ? -6.278 0.677 12.261 1.00 95.56 103 ALA A O 1
ATOM 768 N N . LEU A 1 104 ? -6.688 -0.721 13.964 1.00 97.00 104 LEU A N 1
ATOM 769 C CA . LEU A 1 104 ? -6.353 -1.934 13.214 1.00 97.00 104 LEU A CA 1
ATOM 770 C C . LEU A 1 104 ? -7.319 -2.179 12.048 1.00 97.00 104 LEU A C 1
ATOM 772 O O . LEU A 1 104 ? -6.904 -2.537 10.950 1.00 97.00 104 LEU A O 1
ATOM 776 N N . ILE A 1 105 ? -8.614 -1.967 12.253 1.00 95.06 105 ILE A N 1
ATOM 777 C CA . ILE A 1 105 ? -9.606 -2.206 11.203 1.00 95.06 105 ILE A CA 1
ATOM 778 C C . ILE A 1 105 ? -9.560 -1.099 10.145 1.00 95.06 105 ILE A C 1
ATOM 780 O O . ILE A 1 105 ? -9.542 -1.386 8.950 1.00 95.06 105 ILE A O 1
ATOM 784 N N . VAL A 1 106 ? -9.518 0.163 10.570 1.00 92.50 106 VAL A N 1
ATOM 785 C CA . VAL A 1 106 ? -9.625 1.319 9.676 1.00 92.50 106 VAL A CA 1
ATOM 786 C C . VAL A 1 106 ? -8.287 1.684 9.047 1.00 92.50 106 VAL A C 1
ATOM 788 O O . VAL A 1 106 ? -8.197 1.802 7.827 1.00 92.50 106 VAL A O 1
ATOM 791 N N . ALA A 1 107 ? -7.240 1.882 9.849 1.00 94.19 107 ALA A N 1
ATOM 792 C CA . ALA A 1 107 ? -5.945 2.275 9.309 1.00 94.19 107 ALA A CA 1
ATOM 793 C C . ALA A 1 107 ? -5.290 1.082 8.612 1.00 94.19 107 ALA A C 1
ATOM 795 O O . ALA A 1 107 ? -4.918 1.175 7.448 1.00 94.19 107 ALA A O 1
ATOM 796 N N . TRP A 1 108 ? -5.157 -0.048 9.310 1.00 96.19 108 TRP A N 1
ATOM 797 C CA . TRP A 1 108 ? -4.390 -1.174 8.784 1.00 96.19 108 TRP A CA 1
ATOM 798 C C . TRP A 1 108 ? -5.146 -1.934 7.692 1.00 96.19 108 TRP A C 1
ATOM 800 O O . TRP A 1 108 ? -4.671 -1.977 6.560 1.00 96.19 108 TRP A O 1
ATOM 810 N N . LEU A 1 109 ? -6.330 -2.482 7.969 1.00 95.50 109 LEU A N 1
ATOM 811 C CA . LEU A 1 109 ? -7.029 -3.318 6.984 1.00 95.50 109 LEU A CA 1
ATOM 812 C C . LEU A 1 109 ? -7.705 -2.495 5.884 1.00 95.50 109 LEU A C 1
ATOM 814 O O . LEU A 1 109 ? -7.417 -2.683 4.703 1.00 95.50 109 LEU A O 1
ATOM 818 N N . PHE A 1 110 ? -8.571 -1.553 6.253 1.00 91.62 110 PHE A N 1
ATOM 819 C CA . PHE A 1 110 ? -9.265 -0.711 5.281 1.00 91.62 110 PHE A CA 1
ATOM 820 C C . PHE A 1 110 ? -8.311 0.248 4.552 1.00 91.62 110 PHE A C 1
ATOM 822 O O . PHE A 1 110 ? -8.447 0.441 3.346 1.00 91.62 110 PHE A O 1
ATOM 829 N N . GLY A 1 111 ? -7.293 0.788 5.226 1.00 92.12 111 GLY A N 1
ATOM 830 C CA . GLY A 1 111 ? -6.235 1.543 4.554 1.00 92.12 111 GLY A CA 1
ATOM 831 C C . GLY A 1 111 ? -5.466 0.687 3.545 1.00 92.12 111 GLY A C 1
ATOM 832 O O . GLY A 1 111 ? -5.321 1.104 2.402 1.00 92.12 111 GLY A O 1
ATOM 833 N N . SER A 1 112 ? -5.070 -0.544 3.892 1.00 94.19 112 SER A N 1
ATOM 834 C CA . SER A 1 112 ? -4.422 -1.457 2.930 1.00 94.19 112 SER A CA 1
ATOM 835 C C . SER A 1 112 ? -5.307 -1.777 1.722 1.00 94.19 112 SER A C 1
ATOM 837 O O . SER A 1 112 ? -4.811 -1.890 0.601 1.00 94.19 112 SER A O 1
ATOM 839 N N . PHE A 1 113 ? -6.618 -1.886 1.936 1.00 90.62 113 PHE A N 1
ATOM 840 C CA . PHE A 1 113 ? -7.601 -2.052 0.868 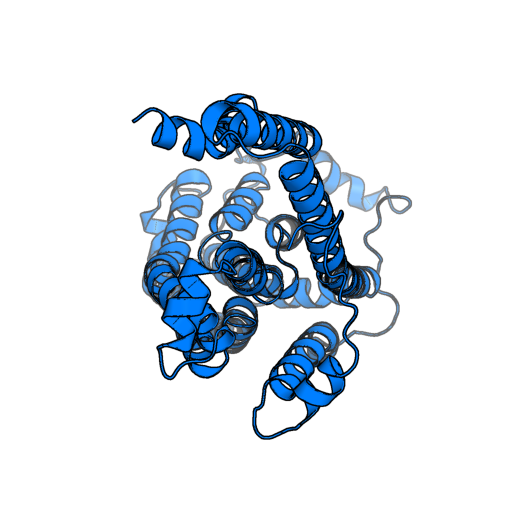1.00 90.62 113 PHE A CA 1
ATOM 841 C C . PHE A 1 113 ? -7.634 -0.847 -0.073 1.00 90.62 113 PHE A C 1
ATOM 843 O O . PHE A 1 113 ? -7.525 -1.010 -1.289 1.00 90.62 113 PHE A O 1
ATOM 850 N N . MET A 1 114 ? -7.722 0.363 0.486 1.00 86.25 114 MET A N 1
ATOM 851 C CA . MET A 1 114 ? -7.716 1.596 -0.299 1.00 86.25 114 MET A CA 1
ATOM 852 C C . MET A 1 114 ? -6.398 1.794 -1.057 1.00 86.25 114 MET A C 1
ATOM 854 O O . MET A 1 114 ? -6.421 2.245 -2.201 1.00 86.25 114 MET A O 1
ATOM 858 N N . GLU A 1 115 ? -5.262 1.415 -0.466 1.00 90.25 115 GLU A N 1
ATOM 859 C CA . GLU A 1 115 ? -3.963 1.435 -1.147 1.00 90.25 115 GLU A CA 1
ATOM 860 C C . GLU A 1 115 ? -3.939 0.444 -2.317 1.00 90.25 115 GLU A C 1
ATOM 862 O O . GLU A 1 115 ? -3.556 0.806 -3.425 1.00 90.25 115 GLU A O 1
ATOM 867 N N . GLY A 1 116 ? -4.419 -0.787 -2.115 1.00 88.44 116 GLY A N 1
ATOM 868 C CA . GLY A 1 116 ? -4.510 -1.782 -3.185 1.00 88.44 116 GLY A CA 1
ATOM 869 C C . GLY A 1 116 ? -5.409 -1.340 -4.345 1.00 88.44 116 GLY A C 1
ATOM 870 O O . GLY A 1 116 ? -5.057 -1.544 -5.505 1.00 88.44 116 GLY A O 1
ATOM 871 N N . ALA A 1 117 ? -6.547 -0.707 -4.041 1.00 81.38 117 ALA A N 1
ATOM 872 C CA . ALA A 1 117 ? -7.521 -0.268 -5.040 1.00 81.38 117 ALA A CA 1
ATOM 873 C C . ALA A 1 117 ? -7.066 0.971 -5.827 1.00 81.38 117 ALA A C 1
ATOM 875 O O . ALA A 1 117 ? -7.191 1.001 -7.049 1.00 81.38 117 ALA A O 1
ATOM 876 N N . ALA A 1 118 ? -6.577 1.999 -5.129 1.00 79.50 118 ALA A N 1
ATOM 877 C CA . ALA A 1 118 ? -6.325 3.317 -5.711 1.00 79.50 118 ALA A CA 1
ATOM 878 C C . ALA A 1 118 ? -4.846 3.728 -5.696 1.00 79.50 118 ALA A C 1
ATOM 880 O O . ALA A 1 118 ? -4.423 4.472 -6.575 1.00 79.50 118 ALA A O 1
ATOM 881 N N . GLY A 1 119 ? -4.062 3.246 -4.728 1.00 83.94 119 GLY A N 1
ATOM 882 C CA . GLY A 1 119 ? -2.644 3.577 -4.553 1.00 83.94 119 GLY A CA 1
ATOM 883 C C . GLY A 1 119 ? -2.375 5.047 -4.216 1.00 83.94 119 GLY A C 1
ATOM 884 O O . GLY A 1 119 ? -3.270 5.794 -3.810 1.00 83.94 119 GLY A O 1
ATOM 885 N N . PHE A 1 120 ? -1.124 5.473 -4.410 1.00 77.19 120 PHE A N 1
ATOM 886 C CA . PHE A 1 120 ? -0.694 6.881 -4.448 1.00 77.19 120 PHE A CA 1
ATOM 887 C C . PHE A 1 120 ? -1.061 7.723 -3.216 1.00 77.19 120 PHE A C 1
ATOM 889 O O . PHE A 1 120 ? -1.327 8.919 -3.329 1.00 77.19 120 PHE A O 1
ATOM 896 N N . GLY A 1 121 ? -1.073 7.130 -2.021 1.00 75.81 121 GLY A N 1
ATOM 897 C CA . GLY A 1 121 ? -1.370 7.892 -0.805 1.00 75.81 121 GLY A CA 1
ATOM 898 C C . GLY A 1 121 ? -2.859 7.994 -0.462 1.00 75.81 121 GLY A C 1
ATOM 899 O O . GLY A 1 121 ? -3.205 8.644 0.525 1.00 75.81 121 GLY A O 1
ATOM 900 N N . THR A 1 122 ? -3.742 7.338 -1.223 1.00 80.50 122 THR A N 1
ATOM 901 C CA . THR A 1 122 ? -5.201 7.352 -1.013 1.00 80.50 122 THR A CA 1
ATOM 902 C C . THR A 1 122 ? -5.643 7.044 0.431 1.00 80.50 122 THR A C 1
ATOM 904 O O . THR A 1 122 ? -6.530 7.739 0.937 1.00 80.50 122 THR A O 1
ATOM 907 N N . PRO A 1 123 ? -5.040 6.084 1.159 1.00 83.56 123 PRO A N 1
ATOM 908 C CA . PRO A 1 123 ? -5.360 5.842 2.566 1.00 83.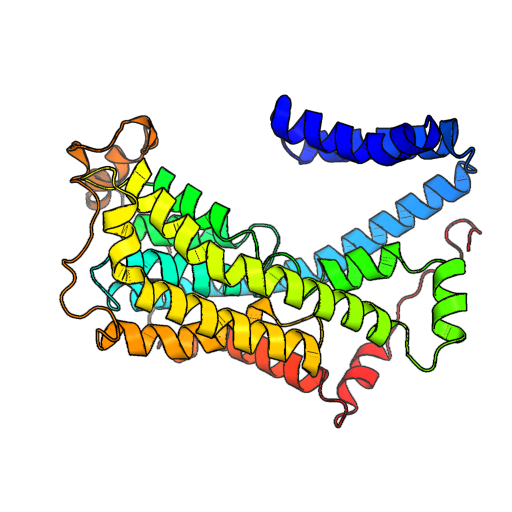56 123 PRO A CA 1
ATOM 909 C C . PRO A 1 123 ? -5.270 7.079 3.461 1.00 83.56 123 PRO A C 1
ATOM 911 O O . PRO A 1 123 ? -6.148 7.281 4.296 1.00 83.56 123 PRO A O 1
ATOM 914 N N . ALA A 1 124 ? -4.277 7.952 3.269 1.00 83.75 124 ALA A N 1
ATOM 915 C CA . ALA A 1 124 ? -4.153 9.177 4.060 1.00 83.75 124 ALA A CA 1
ATOM 916 C C . ALA A 1 124 ? -5.337 10.130 3.828 1.00 83.75 124 ALA A C 1
ATOM 918 O O . ALA A 1 124 ? -5.833 10.744 4.772 1.00 83.75 124 ALA A O 1
ATOM 919 N N . ALA A 1 125 ? -5.840 10.194 2.593 1.00 77.06 125 ALA A N 1
ATOM 920 C CA . ALA A 1 125 ? -6.973 11.036 2.220 1.00 77.06 125 ALA A CA 1
ATOM 921 C C . ALA A 1 125 ? -8.332 10.498 2.707 1.00 77.06 125 ALA A C 1
ATOM 923 O O . ALA A 1 125 ? -9.294 11.261 2.779 1.00 77.06 125 ALA A O 1
ATOM 924 N N . ILE A 1 126 ? -8.433 9.205 3.037 1.00 79.50 126 ILE A N 1
ATOM 925 C CA . ILE A 1 126 ? -9.712 8.552 3.369 1.00 79.50 126 ILE A CA 1
ATOM 926 C C . ILE A 1 126 ? -9.733 8.001 4.793 1.00 79.50 126 ILE A C 1
ATOM 928 O O . ILE A 1 126 ? -10.618 8.351 5.575 1.00 79.50 126 ILE A O 1
ATOM 932 N N . ALA A 1 127 ? -8.785 7.126 5.133 1.00 85.06 127 ALA A N 1
ATOM 933 C CA . ALA A 1 127 ? -8.718 6.502 6.448 1.00 85.06 127 ALA A CA 1
ATOM 934 C C . ALA A 1 127 ? -8.409 7.545 7.530 1.00 85.06 127 ALA A C 1
ATOM 936 O O . ALA A 1 127 ? -8.993 7.481 8.606 1.00 85.06 127 ALA A O 1
ATOM 937 N N . GLY A 1 128 ? -7.577 8.549 7.224 1.00 87.00 128 GLY A N 1
ATOM 938 C CA . GLY A 1 128 ? -7.289 9.670 8.126 1.00 87.00 128 GLY A CA 1
ATOM 939 C C . GLY A 1 128 ? -8.561 10.396 8.595 1.00 87.00 128 GLY A C 1
ATOM 940 O O . GLY A 1 128 ? -8.879 10.339 9.782 1.00 87.00 128 GLY A O 1
ATOM 941 N N . PRO A 1 129 ? -9.346 11.020 7.695 1.00 81.00 129 PRO A N 1
ATOM 942 C CA . PRO A 1 129 ? -10.605 11.670 8.070 1.00 81.00 129 PRO A CA 1
ATOM 943 C C . PRO A 1 129 ? -11.624 10.743 8.749 1.00 81.00 129 PRO A C 1
ATOM 945 O O . PRO A 1 129 ? -12.355 11.185 9.632 1.00 81.00 129 PRO A O 1
ATOM 948 N N . LEU A 1 130 ? -11.669 9.458 8.377 1.00 83.56 130 LEU A N 1
ATOM 949 C CA . LEU A 1 130 ? -12.522 8.471 9.047 1.00 83.56 130 LEU A CA 1
ATOM 950 C C . LEU A 1 130 ? -12.097 8.248 10.506 1.00 83.56 130 LEU A C 1
ATOM 952 O O . LEU A 1 130 ? -12.950 8.257 11.385 1.00 83.56 130 LEU A O 1
ATOM 956 N N . LEU A 1 131 ? -10.802 8.104 10.786 1.00 88.69 131 LEU A N 1
ATOM 957 C CA . LEU A 1 131 ? -10.301 7.984 12.159 1.00 88.69 131 LEU A CA 1
ATOM 958 C C . LEU A 1 131 ? -10.631 9.234 12.986 1.00 88.69 131 LEU A C 1
ATOM 960 O O . LEU A 1 131 ? -11.054 9.110 14.131 1.00 88.69 131 LEU A O 1
ATOM 964 N N . VAL A 1 132 ? -10.518 10.434 12.403 1.00 86.44 132 VAL A N 1
ATOM 965 C CA . VAL A 1 132 ? -10.942 11.677 13.076 1.00 86.44 132 VAL A CA 1
ATOM 966 C C . VAL A 1 132 ? -12.435 11.642 13.409 1.00 86.44 132 VAL A C 1
ATOM 968 O O . VAL A 1 132 ? -12.821 11.977 14.526 1.00 86.44 132 VAL A O 1
ATOM 971 N N . ALA A 1 133 ? -13.276 11.174 12.482 1.00 78.06 133 ALA A N 1
ATOM 972 C CA . ALA A 1 133 ? -14.711 11.018 12.719 1.00 78.06 133 ALA A CA 1
ATOM 973 C C . ALA A 1 133 ? -15.038 9.975 13.808 1.00 78.06 133 ALA A C 1
ATOM 975 O O . ALA A 1 133 ? -16.066 10.092 14.467 1.00 78.06 133 ALA A O 1
ATOM 976 N N . LEU A 1 134 ? -14.157 8.993 14.028 1.00 81.94 134 LEU A N 1
ATOM 977 C CA . LEU A 1 134 ? -14.243 8.017 15.123 1.00 81.94 134 LEU A CA 1
ATOM 978 C C . LEU A 1 134 ? -13.709 8.556 16.464 1.00 81.94 134 LEU A C 1
ATOM 980 O O . LEU A 1 134 ? -13.705 7.834 17.456 1.00 81.94 134 LEU A O 1
ATOM 984 N N . GLY A 1 135 ? -13.270 9.819 16.517 1.00 84.44 135 GLY A N 1
ATOM 985 C CA . GLY A 1 135 ? -12.820 10.479 17.744 1.00 84.44 135 GLY A CA 1
ATOM 986 C C . GLY A 1 135 ? -11.311 10.425 17.988 1.00 84.44 135 GLY A C 1
ATOM 987 O O . GLY A 1 135 ? -10.863 10.730 19.094 1.00 84.44 135 GLY A O 1
ATOM 988 N N . PHE A 1 136 ? -10.509 10.057 16.985 1.00 91.94 136 PHE A N 1
ATOM 989 C CA . PHE A 1 136 ? -9.052 10.118 17.100 1.00 91.94 136 PHE A CA 1
ATOM 990 C C . PHE A 1 136 ? -8.565 11.573 17.057 1.00 91.94 136 PHE A C 1
ATOM 992 O O . PHE A 1 136 ? -9.071 12.357 16.247 1.00 91.94 136 PHE A O 1
ATOM 999 N N . PRO A 1 137 ? -7.516 11.927 17.826 1.00 92.75 137 PRO A N 1
ATOM 1000 C CA . PRO A 1 137 ? -6.796 13.175 17.616 1.00 92.75 137 PRO A CA 1
ATOM 1001 C C . PRO A 1 137 ? -6.346 13.296 16.149 1.00 92.75 137 PRO A C 1
ATOM 1003 O O . PRO A 1 137 ? -5.806 12.320 15.614 1.00 92.75 137 PRO A O 1
ATOM 1006 N N . PRO A 1 138 ? -6.508 14.457 15.483 1.00 90.81 138 PRO A N 1
ATOM 1007 C CA . PRO A 1 138 ? -6.150 14.619 14.072 1.00 90.81 138 PRO A CA 1
ATOM 1008 C C . PRO A 1 138 ? -4.724 14.171 13.739 1.00 90.81 138 PRO A C 1
ATOM 1010 O O . PRO A 1 138 ? -4.507 13.452 12.763 1.00 90.81 138 PRO A O 1
ATOM 1013 N N . LEU A 1 139 ? -3.751 14.507 14.590 1.00 92.44 139 LEU A N 1
ATOM 1014 C CA . LEU A 1 139 ? -2.374 14.054 14.403 1.00 92.44 139 LEU A CA 1
ATOM 1015 C C . LEU A 1 139 ? -2.216 12.530 14.557 1.00 92.44 139 LEU A C 1
ATOM 1017 O O . LEU A 1 139 ? -1.447 11.926 13.809 1.00 92.44 139 LEU A O 1
ATOM 1021 N N . ALA A 1 140 ? -2.962 11.894 15.466 1.00 94.19 140 ALA A N 1
ATOM 1022 C CA . ALA A 1 140 ? -2.960 10.439 15.640 1.00 94.19 140 ALA A CA 1
ATOM 1023 C C . ALA A 1 140 ? -3.566 9.725 14.425 1.00 94.19 140 ALA A C 1
ATOM 1025 O O . ALA A 1 140 ? -3.036 8.707 13.973 1.00 94.19 140 ALA A O 1
ATOM 1026 N N . ALA A 1 141 ? -4.643 10.277 13.863 1.00 92.56 141 ALA A N 1
ATOM 1027 C CA . ALA A 1 141 ? -5.257 9.792 12.633 1.00 92.56 141 ALA A CA 1
ATOM 1028 C C . ALA A 1 141 ? -4.291 9.891 11.440 1.00 92.56 141 ALA A C 1
ATOM 1030 O O . ALA A 1 141 ? -4.102 8.910 10.720 1.00 92.56 141 ALA A O 1
ATOM 1031 N N . CYS A 1 142 ? -3.616 11.035 11.277 1.00 91.75 142 CYS A N 1
ATOM 1032 C CA . CYS A 1 142 ? -2.578 11.221 10.260 1.00 91.75 142 CYS A CA 1
ATOM 1033 C C . CYS A 1 142 ? -1.416 10.237 10.444 1.00 91.75 142 CYS A C 1
ATOM 1035 O O . CYS A 1 142 ? -1.025 9.567 9.492 1.00 91.75 142 CYS A O 1
ATOM 1037 N N . ALA A 1 143 ? -0.887 10.104 11.664 1.00 94.00 143 ALA A N 1
ATOM 1038 C CA . ALA A 1 143 ? 0.194 9.167 11.963 1.00 94.00 143 ALA A CA 1
ATOM 1039 C C . ALA A 1 143 ? -0.211 7.721 11.641 1.00 94.00 143 ALA A C 1
ATOM 1041 O O . ALA A 1 143 ? 0.539 7.005 10.981 1.00 94.00 143 ALA A O 1
ATOM 1042 N N . SER A 1 144 ? -1.422 7.317 12.033 1.00 94.69 144 SER A N 1
ATOM 1043 C CA . SER A 1 144 ? -1.960 5.982 11.754 1.00 94.69 144 SER A CA 1
ATOM 1044 C C . SER A 1 144 ? -2.072 5.720 10.254 1.00 94.69 144 SER A C 1
ATOM 1046 O O . SER A 1 144 ? -1.619 4.684 9.774 1.00 94.69 144 SER A O 1
ATOM 1048 N N . ALA A 1 145 ? -2.621 6.674 9.499 1.00 91.56 145 ALA A N 1
ATOM 1049 C CA . ALA A 1 145 ? -2.789 6.543 8.057 1.00 91.56 145 ALA A CA 1
ATOM 1050 C C . ALA A 1 145 ? -1.461 6.589 7.278 1.00 91.56 145 ALA A C 1
ATOM 1052 O O . ALA A 1 145 ? -1.403 6.082 6.163 1.00 91.56 145 ALA A O 1
ATOM 1053 N N . LEU A 1 146 ? -0.396 7.162 7.849 1.00 91.31 146 LEU A N 1
ATOM 1054 C CA . LEU A 1 146 ? 0.948 7.148 7.263 1.00 91.31 146 LEU A CA 1
ATOM 1055 C C . LEU A 1 146 ? 1.735 5.879 7.616 1.00 91.31 146 LEU A C 1
ATOM 1057 O O . LEU A 1 146 ? 2.424 5.338 6.761 1.00 91.31 146 LEU A O 1
ATOM 1061 N N . ILE A 1 147 ? 1.617 5.367 8.845 1.00 93.38 147 ILE A N 1
ATOM 1062 C CA . ILE A 1 147 ? 2.301 4.139 9.297 1.00 93.38 147 ILE A CA 1
ATOM 1063 C C . ILE A 1 147 ? 1.933 2.928 8.429 1.00 93.38 147 ILE A C 1
ATOM 1065 O O . ILE A 1 147 ? 2.774 2.081 8.115 1.00 93.38 147 ILE A O 1
ATOM 1069 N N . ILE A 1 148 ? 0.669 2.852 8.025 1.00 88.69 148 ILE A N 1
ATOM 1070 C CA . ILE A 1 148 ? 0.150 1.743 7.219 1.00 88.69 148 ILE A CA 1
ATOM 1071 C C . ILE A 1 148 ? 0.599 1.814 5.757 1.00 88.69 148 ILE A C 1
ATOM 1073 O O . ILE A 1 148 ? 0.491 0.809 5.060 1.00 88.69 148 ILE A O 1
ATOM 1077 N N . GLN A 1 149 ? 1.171 2.942 5.310 1.00 89.25 149 GLN A N 1
ATOM 1078 C CA . GLN A 1 149 ? 1.807 3.084 3.994 1.00 89.25 149 GLN A CA 1
ATOM 1079 C C . GLN A 1 149 ? 3.174 2.398 3.967 1.00 89.25 149 GLN A C 1
ATOM 1081 O O . GLN A 1 149 ? 4.221 3.010 3.772 1.00 89.25 149 GLN A O 1
ATOM 1086 N N . SER A 1 150 ? 3.139 1.092 4.204 1.00 88.06 150 SER A N 1
ATOM 1087 C CA . SER A 1 150 ? 4.282 0.194 4.295 1.00 88.06 150 SER A CA 1
ATOM 1088 C C . SER A 1 150 ? 4.011 -1.071 3.470 1.00 88.06 150 SER A C 1
ATOM 1090 O O . SER A 1 150 ? 4.084 -1.026 2.245 1.00 88.06 150 SER A O 1
ATOM 1092 N N . THR A 1 151 ? 3.642 -2.186 4.106 1.00 91.81 151 THR A N 1
ATOM 1093 C CA . THR A 1 151 ? 3.394 -3.495 3.468 1.00 91.81 151 THR A CA 1
ATOM 1094 C C . THR A 1 151 ? 2.482 -3.469 2.228 1.00 91.81 151 THR A C 1
ATOM 1096 O O . THR A 1 151 ? 2.810 -4.156 1.254 1.00 91.81 151 THR A O 1
ATOM 1099 N N . PRO A 1 152 ? 1.352 -2.730 2.197 1.00 93.38 152 PRO A N 1
ATOM 1100 C CA . PRO A 1 152 ? 0.457 -2.772 1.042 1.00 93.38 152 PRO A CA 1
ATOM 1101 C C . PRO A 1 152 ? 0.955 -1.976 -0.179 1.00 93.38 152 PRO A C 1
ATOM 1103 O O . PRO A 1 152 ? 0.489 -2.237 -1.290 1.00 93.38 152 PRO A O 1
ATOM 1106 N N . VAL A 1 153 ? 1.895 -1.040 -0.012 1.00 92.88 153 VAL A N 1
ATOM 1107 C CA . VAL A 1 153 ? 2.247 -0.033 -1.035 1.00 92.88 153 VAL A CA 1
ATOM 1108 C C . VAL A 1 153 ? 2.860 -0.655 -2.288 1.00 92.88 153 VAL A C 1
ATOM 1110 O O . VAL A 1 153 ? 2.588 -0.211 -3.398 1.00 92.88 153 VAL A O 1
ATOM 1113 N N . THR A 1 154 ? 3.640 -1.726 -2.147 1.00 92.50 154 THR A N 1
ATOM 1114 C CA . THR A 1 154 ? 4.287 -2.410 -3.283 1.00 92.50 154 THR A CA 1
ATOM 1115 C C . THR A 1 154 ? 3.301 -2.940 -4.315 1.00 92.50 154 THR A C 1
ATOM 1117 O O . THR A 1 154 ? 3.642 -3.042 -5.490 1.00 92.50 154 THR A O 1
ATOM 1120 N N . PHE A 1 155 ? 2.078 -3.242 -3.885 1.00 93.38 155 PHE A N 1
ATOM 1121 C CA . PHE A 1 155 ? 1.005 -3.703 -4.761 1.00 93.38 155 PHE A CA 1
ATOM 1122 C C . PHE A 1 155 ? -0.138 -2.689 -4.858 1.00 93.38 155 PHE A C 1
ATOM 1124 O O . PHE A 1 155 ? -1.259 -3.043 -5.222 1.00 93.38 155 PHE A O 1
ATOM 1131 N N . GLY A 1 156 ? 0.142 -1.429 -4.514 1.00 90.44 156 GLY A N 1
ATOM 1132 C CA . GLY A 1 156 ? -0.803 -0.330 -4.637 1.00 90.44 156 GLY A CA 1
ATOM 1133 C C . GLY A 1 156 ? -1.196 -0.074 -6.090 1.00 90.44 156 GLY A C 1
ATOM 1134 O O . GLY A 1 156 ? -0.448 -0.402 -7.016 1.00 90.44 156 GLY A O 1
ATOM 1135 N N . ALA A 1 157 ? -2.389 0.494 -6.280 1.00 86.12 157 ALA A N 1
ATOM 1136 C CA . ALA A 1 157 ? -2.983 0.727 -7.599 1.00 86.12 157 ALA A CA 1
ATOM 1137 C C . ALA A 1 157 ? -2.861 -0.509 -8.505 1.00 86.12 157 ALA A C 1
ATOM 1139 O O . ALA A 1 157 ? -2.307 -0.446 -9.599 1.00 86.12 157 ALA A O 1
ATOM 1140 N N . VAL A 1 158 ? -3.337 -1.650 -8.006 1.00 85.94 158 VAL A N 1
ATOM 1141 C CA . VAL A 1 158 ? -3.383 -2.916 -8.746 1.00 85.94 158 VAL A CA 1
ATOM 1142 C C . VAL A 1 158 ? -1.996 -3.383 -9.236 1.00 85.94 158 VAL A C 1
ATOM 1144 O O . VAL A 1 158 ? -1.801 -3.743 -10.395 1.00 85.94 158 VAL A O 1
ATOM 1147 N N . GLY A 1 159 ? -0.986 -3.345 -8.362 1.00 89.38 159 GLY A N 1
ATOM 1148 C CA . GLY A 1 159 ? 0.348 -3.884 -8.666 1.00 89.38 159 GLY A CA 1
ATOM 1149 C C . GLY A 1 159 ? 1.245 -3.008 -9.544 1.00 89.38 159 GLY A C 1
ATOM 1150 O O . GLY A 1 159 ? 2.331 -3.454 -9.922 1.00 89.38 159 GLY A O 1
ATOM 1151 N N . THR A 1 160 ? 0.845 -1.771 -9.857 1.00 89.62 160 THR A N 1
ATOM 1152 C CA . THR A 1 160 ? 1.613 -0.875 -10.745 1.00 89.62 160 THR A CA 1
ATOM 1153 C C . THR A 1 160 ? 3.087 -0.673 -10.360 1.00 89.62 160 THR A C 1
ATOM 1155 O O . THR A 1 160 ? 3.905 -0.650 -11.285 1.00 89.62 160 THR A O 1
ATOM 1158 N N . PRO A 1 161 ? 3.507 -0.609 -9.074 1.00 91.62 161 PRO A N 1
ATOM 1159 C CA . PRO A 1 161 ? 4.928 -0.482 -8.743 1.00 91.62 161 PRO A CA 1
ATOM 1160 C C . PRO A 1 161 ? 5.770 -1.684 -9.188 1.00 91.62 161 PRO A C 1
ATOM 1162 O O . PRO A 1 161 ? 6.929 -1.515 -9.554 1.00 91.62 161 PRO A O 1
ATOM 1165 N N . ILE A 1 162 ? 5.200 -2.892 -9.186 1.00 94.62 162 ILE A N 1
ATOM 1166 C CA . ILE A 1 162 ? 5.887 -4.095 -9.668 1.00 94.62 162 ILE A CA 1
ATOM 1167 C C . ILE A 1 162 ? 5.753 -4.212 -11.184 1.00 94.62 162 ILE A C 1
ATOM 1169 O O . ILE A 1 162 ? 6.755 -4.348 -11.874 1.00 94.62 162 ILE A O 1
ATOM 1173 N N . ILE A 1 163 ? 4.532 -4.133 -11.709 1.00 91.06 163 ILE A N 1
ATOM 1174 C CA . ILE A 1 163 ? 4.265 -4.414 -13.125 1.00 91.06 163 ILE A CA 1
ATOM 1175 C C . ILE A 1 163 ? 4.903 -3.356 -14.015 1.00 91.06 163 ILE A C 1
ATOM 1177 O O . ILE A 1 163 ? 5.620 -3.693 -14.946 1.00 91.06 163 ILE A O 1
ATOM 1181 N N . ILE A 1 164 ? 4.667 -2.080 -13.714 1.00 88.19 164 ILE A N 1
ATOM 1182 C CA . ILE A 1 164 ? 5.191 -0.981 -14.523 1.00 88.19 164 ILE A CA 1
ATOM 1183 C C . ILE A 1 164 ? 6.535 -0.534 -13.965 1.00 88.19 164 ILE A C 1
ATOM 1185 O O . ILE A 1 164 ? 7.499 -0.426 -14.710 1.00 88.19 164 ILE A O 1
ATOM 1189 N N . GLY A 1 165 ? 6.621 -0.301 -12.653 1.00 89.06 165 GLY A N 1
ATOM 1190 C CA . GLY A 1 165 ? 7.845 0.219 -12.042 1.00 89.06 165 GLY A CA 1
ATOM 1191 C C . GLY A 1 165 ? 9.039 -0.717 -12.230 1.00 89.06 165 GLY A C 1
ATOM 1192 O O . GLY A 1 165 ? 10.066 -0.293 -12.752 1.00 89.06 165 GLY A O 1
ATOM 1193 N N . MET A 1 166 ? 8.903 -1.988 -11.846 1.00 91.31 166 MET A N 1
ATOM 1194 C CA . MET A 1 166 ? 9.974 -2.972 -12.023 1.00 91.31 166 MET A CA 1
ATOM 1195 C C . MET A 1 166 ? 10.012 -3.544 -13.442 1.00 91.31 166 MET A C 1
ATOM 1197 O O . MET A 1 166 ? 11.102 -3.732 -13.975 1.00 91.31 166 MET A O 1
ATOM 1201 N N . GLY A 1 167 ? 8.853 -3.788 -14.064 1.00 91.94 167 GLY A N 1
ATOM 1202 C CA . GLY A 1 167 ? 8.783 -4.280 -15.442 1.00 91.94 167 GLY A CA 1
ATOM 1203 C C . GLY A 1 167 ? 9.469 -3.343 -16.432 1.00 91.94 167 GLY A C 1
ATOM 1204 O O . GLY A 1 167 ? 10.424 -3.744 -17.077 1.00 91.94 167 GLY A O 1
ATOM 1205 N N . GLU A 1 168 ? 9.098 -2.065 -16.505 1.00 87.50 168 GLU A N 1
ATOM 1206 C CA . GLU A 1 168 ? 9.751 -1.147 -17.454 1.00 87.50 168 GLU A CA 1
ATOM 1207 C C . GLU A 1 168 ? 11.234 -0.924 -17.133 1.00 87.50 168 GLU A C 1
ATOM 1209 O O . GLU A 1 168 ? 12.049 -0.801 -18.045 1.00 87.50 168 GLU A O 1
ATOM 1214 N N . ALA A 1 169 ? 11.609 -0.909 -15.849 1.00 86.81 169 ALA A N 1
ATOM 1215 C CA . ALA A 1 169 ? 13.002 -0.728 -15.440 1.00 86.81 169 ALA A CA 1
ATOM 1216 C C . ALA A 1 169 ? 13.900 -1.924 -15.798 1.00 86.81 169 ALA A C 1
ATOM 1218 O O . ALA A 1 169 ? 15.091 -1.742 -16.047 1.00 86.81 169 ALA A O 1
ATOM 1219 N N . LEU A 1 170 ? 13.347 -3.139 -15.807 1.00 91.81 170 LEU A N 1
ATOM 1220 C CA . LEU A 1 170 ? 14.064 -4.367 -16.154 1.00 91.81 170 LEU A CA 1
ATOM 1221 C C . LEU A 1 170 ? 13.835 -4.807 -17.601 1.00 91.81 170 LEU A C 1
ATOM 1223 O O . LEU A 1 170 ? 14.346 -5.853 -17.997 1.00 91.81 170 LEU A O 1
ATOM 1227 N N . ASN A 1 171 ? 13.066 -4.061 -18.392 1.00 89.50 171 ASN A N 1
ATOM 1228 C CA . ASN A 1 171 ? 12.841 -4.352 -19.803 1.00 89.50 171 ASN A CA 1
ATOM 1229 C C . ASN A 1 171 ? 14.025 -3.838 -20.636 1.00 89.50 171 ASN A C 1
ATOM 1231 O O . ASN A 1 171 ? 13.926 -2.863 -21.380 1.00 89.50 171 ASN A O 1
ATOM 1235 N N . VAL A 1 172 ? 15.186 -4.462 -20.424 1.00 88.38 172 VAL A N 1
ATOM 1236 C CA . VAL A 1 172 ? 16.461 -4.124 -21.063 1.00 88.38 172 VAL A CA 1
ATOM 1237 C C . VAL A 1 172 ? 17.076 -5.371 -21.706 1.00 88.38 172 VAL A C 1
ATOM 1239 O O . VAL A 1 172 ? 16.907 -6.465 -21.157 1.00 88.38 172 VAL A O 1
ATOM 1242 N N . PRO A 1 173 ? 17.837 -5.238 -22.813 1.00 88.81 173 PRO A N 1
ATOM 1243 C CA . PRO A 1 173 ? 18.341 -6.387 -23.573 1.00 88.81 173 PRO A CA 1
ATOM 1244 C C . PRO A 1 173 ? 19.078 -7.427 -22.722 1.00 88.81 173 PRO A C 1
ATOM 1246 O O . PRO A 1 173 ? 18.823 -8.619 -22.838 1.00 88.81 173 PRO A O 1
ATOM 1249 N N . SER A 1 174 ? 19.914 -6.978 -21.783 1.00 90.38 174 SER A N 1
ATOM 1250 C CA . SER A 1 174 ? 20.691 -7.865 -20.909 1.00 90.38 174 SER A CA 1
ATOM 1251 C C . SER A 1 174 ? 19.843 -8.721 -19.964 1.00 90.38 174 SER A C 1
ATOM 1253 O O . SER A 1 174 ? 20.272 -9.802 -19.573 1.00 90.38 174 SER A O 1
ATOM 1255 N N . VAL A 1 175 ? 18.654 -8.256 -19.570 1.00 92.06 175 VAL A N 1
ATOM 1256 C CA . VAL A 1 175 ? 17.722 -9.036 -18.742 1.00 92.06 175 VAL A CA 1
ATOM 1257 C C . VAL A 1 175 ? 16.881 -9.948 -19.625 1.00 92.06 175 VAL A C 1
ATOM 1259 O O . VAL A 1 175 ? 16.679 -11.106 -19.264 1.00 92.06 175 VAL A O 1
ATOM 1262 N N . LEU A 1 176 ? 16.431 -9.454 -20.781 1.00 91.19 176 LEU A N 1
ATOM 1263 C CA . LEU A 1 176 ? 15.648 -10.237 -21.737 1.00 91.19 176 LEU A CA 1
ATOM 1264 C C . LEU A 1 176 ? 16.421 -11.469 -22.213 1.00 91.19 176 LEU A C 1
ATOM 1266 O O . LEU A 1 176 ? 15.881 -12.563 -22.151 1.00 91.19 176 LEU A O 1
ATOM 1270 N N . GLU A 1 177 ? 17.710 -11.333 -22.537 1.00 92.19 177 GLU A N 1
ATOM 1271 C CA . GLU A 1 177 ? 18.566 -12.472 -22.904 1.00 92.19 177 GLU A CA 1
ATOM 1272 C C . GLU A 1 177 ? 18.609 -13.560 -21.816 1.00 92.19 177 GLU A C 1
ATOM 1274 O O . GLU A 1 177 ? 18.548 -14.754 -22.112 1.00 92.19 177 GLU A O 1
ATOM 1279 N N . VAL A 1 178 ? 18.686 -13.163 -20.541 1.00 92.25 178 VAL A N 1
ATOM 1280 C CA . VAL A 1 178 ? 18.699 -14.102 -19.407 1.00 92.25 178 VAL A CA 1
ATOM 1281 C C . VAL A 1 178 ? 17.339 -14.778 -19.226 1.00 92.25 178 VAL A C 1
ATOM 1283 O O . VAL A 1 178 ? 17.281 -15.965 -18.898 1.00 92.25 178 VAL A O 1
ATOM 1286 N N . VAL A 1 179 ? 16.247 -14.038 -19.423 1.00 93.56 179 VAL A N 1
ATOM 1287 C CA . VAL A 1 179 ? 14.880 -14.559 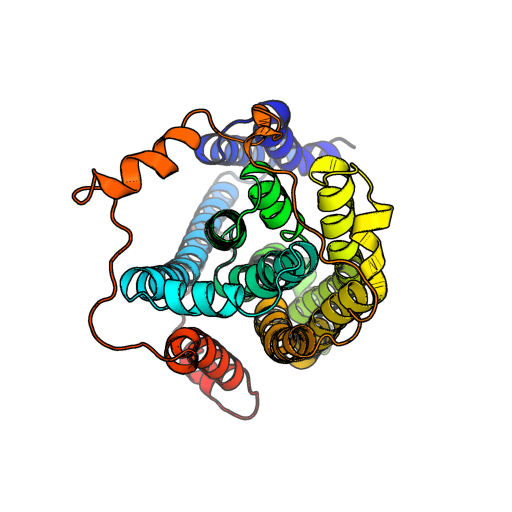-19.302 1.00 93.56 179 VAL A CA 1
ATOM 1288 C C . VAL A 1 179 ? 14.545 -15.487 -20.469 1.00 93.56 179 VAL A C 1
ATOM 1290 O O . VAL A 1 179 ? 14.023 -16.570 -20.221 1.00 93.56 179 VAL A O 1
ATOM 1293 N N . ASP A 1 180 ? 14.920 -15.139 -21.698 1.00 91.31 180 ASP A N 1
ATOM 1294 C CA . ASP A 1 180 ? 14.703 -15.950 -22.903 1.00 91.31 180 ASP A CA 1
ATOM 1295 C C . ASP A 1 180 ? 15.515 -17.252 -22.879 1.00 91.31 180 ASP A C 1
ATOM 1297 O O . ASP A 1 180 ? 15.079 -18.281 -23.396 1.00 91.31 180 ASP A O 1
ATOM 1301 N N . ALA A 1 181 ? 16.683 -17.239 -22.228 1.00 92.00 181 ALA A N 1
ATOM 1302 C CA . ALA A 1 181 ? 17.459 -18.446 -21.948 1.00 92.00 181 ALA A CA 1
ATOM 1303 C C . ALA A 1 181 ? 16.836 -19.333 -20.848 1.00 92.00 181 ALA A C 1
ATOM 1305 O O . ALA A 1 181 ? 17.262 -20.476 -20.655 1.00 92.00 181 ALA A O 1
ATOM 1306 N N . SER A 1 182 ? 15.848 -18.826 -20.108 1.00 90.75 182 SER A N 1
ATOM 1307 C CA . SER A 1 182 ? 15.121 -19.554 -19.069 1.00 90.75 182 SER A CA 1
ATOM 1308 C C . SER A 1 182 ? 13.796 -20.121 -19.599 1.00 90.75 182 SER A C 1
ATOM 1310 O O . SER A 1 182 ? 13.271 -19.694 -20.619 1.00 90.75 182 SER A O 1
ATOM 1312 N N . SER A 1 183 ? 13.198 -21.082 -18.893 1.00 90.31 183 SER A N 1
ATOM 1313 C CA . SER A 1 183 ? 11.875 -21.629 -19.241 1.00 90.31 183 SER A CA 1
ATOM 1314 C C . SER A 1 183 ? 10.699 -20.779 -18.730 1.00 90.31 183 SER A C 1
ATOM 1316 O O . SER A 1 183 ? 9.583 -21.286 -18.594 1.00 90.31 183 SER A O 1
ATOM 1318 N N . VAL A 1 184 ? 10.934 -19.507 -18.393 1.00 91.06 184 VAL A N 1
ATOM 1319 C CA . VAL A 1 184 ? 9.967 -18.623 -17.730 1.00 91.06 184 VAL A CA 1
ATOM 1320 C C . VAL A 1 184 ? 9.701 -17.400 -18.603 1.00 91.06 184 VAL A C 1
ATOM 1322 O O . VAL A 1 184 ? 10.624 -16.733 -19.047 1.00 91.06 184 VAL A O 1
ATOM 1325 N N . THR A 1 185 ? 8.427 -17.068 -18.818 1.00 91.12 185 THR A N 1
ATOM 1326 C CA . THR A 1 185 ? 8.029 -15.841 -19.531 1.00 91.12 185 THR A CA 1
ATOM 1327 C C . THR A 1 185 ? 8.411 -14.585 -18.743 1.00 91.12 185 THR A C 1
ATOM 1329 O O . THR A 1 185 ? 8.354 -14.611 -17.512 1.00 91.12 185 THR A O 1
ATOM 1332 N N . TYR A 1 186 ? 8.659 -13.462 -19.421 1.00 90.38 186 TYR A N 1
ATOM 1333 C CA . TYR A 1 186 ? 8.965 -12.178 -18.776 1.00 90.38 186 TYR A CA 1
ATOM 1334 C C . TYR A 1 186 ? 7.940 -11.754 -17.706 1.00 90.38 186 TYR A C 1
ATOM 1336 O O . TYR A 1 186 ? 8.314 -11.417 -16.583 1.00 90.38 186 TYR A O 1
ATOM 1344 N N . ASP A 1 187 ? 6.643 -11.888 -17.993 1.00 89.69 187 ASP A N 1
ATOM 1345 C CA . ASP A 1 187 ? 5.570 -11.615 -17.026 1.00 89.69 187 ASP A CA 1
ATOM 1346 C C . ASP A 1 187 ? 5.711 -12.449 -15.745 1.00 89.69 187 ASP A C 1
ATOM 1348 O O . ASP A 1 187 ? 5.587 -11.936 -14.633 1.00 89.69 187 ASP A O 1
ATOM 1352 N N . ALA A 1 188 ? 6.001 -13.743 -15.889 1.00 90.56 188 ALA A N 1
ATOM 1353 C CA . ALA A 1 188 ? 6.203 -14.647 -14.760 1.00 90.56 188 ALA A CA 1
ATOM 1354 C C . ALA A 1 188 ? 7.504 -14.340 -13.997 1.00 90.56 188 ALA A C 1
ATOM 1356 O O . ALA A 1 188 ? 7.550 -14.502 -12.775 1.00 90.56 188 ALA A O 1
ATOM 1357 N N . PHE A 1 189 ? 8.540 -13.847 -14.682 1.00 94.12 189 PHE A N 1
ATOM 1358 C CA . PHE A 1 189 ? 9.751 -13.341 -14.040 1.00 94.12 189 PHE A CA 1
ATOM 1359 C C . PHE A 1 189 ? 9.437 -12.125 -13.151 1.00 94.12 189 PHE A C 1
ATOM 1361 O O . PHE A 1 189 ? 9.752 -12.155 -11.958 1.00 94.12 189 PHE A O 1
ATOM 1368 N N . ILE A 1 190 ? 8.731 -11.114 -13.675 1.00 95.12 190 ILE A N 1
ATOM 1369 C CA . ILE A 1 190 ? 8.306 -9.927 -12.910 1.00 95.12 190 ILE A CA 1
ATOM 1370 C C . ILE A 1 190 ? 7.354 -10.301 -11.768 1.00 95.12 190 ILE A C 1
ATOM 1372 O O . ILE A 1 190 ? 7.545 -9.858 -10.631 1.00 95.12 190 ILE A O 1
ATOM 1376 N N . ALA A 1 191 ? 6.378 -11.177 -12.016 1.00 93.06 191 ALA A N 1
ATOM 1377 C CA . ALA A 1 191 ? 5.493 -11.694 -10.975 1.00 93.06 191 ALA A CA 1
ATOM 1378 C C . ALA A 1 191 ? 6.282 -12.406 -9.865 1.00 93.06 191 ALA A C 1
ATOM 1380 O O . ALA A 1 191 ? 6.003 -12.211 -8.683 1.00 93.06 191 ALA A O 1
ATOM 1381 N N . GLY A 1 192 ? 7.329 -13.155 -10.220 1.00 94.94 192 GLY A N 1
ATOM 1382 C CA . GLY A 1 192 ? 8.238 -13.783 -9.266 1.00 94.94 192 GLY A CA 1
ATOM 1383 C C . GLY A 1 192 ? 9.056 -12.786 -8.437 1.00 94.94 192 GLY A C 1
ATOM 1384 O O . GLY A 1 192 ? 9.401 -13.088 -7.292 1.00 94.94 192 GLY A O 1
ATOM 1385 N N . ILE A 1 193 ? 9.382 -11.604 -8.967 1.00 95.50 193 ILE A N 1
ATOM 1386 C CA . ILE A 1 193 ? 9.981 -10.515 -8.177 1.00 95.50 193 ILE A CA 1
ATOM 1387 C C . ILE A 1 193 ? 8.951 -9.984 -7.181 1.00 95.50 193 ILE A C 1
ATOM 1389 O O . ILE A 1 193 ? 9.254 -9.873 -5.992 1.00 95.50 193 ILE A O 1
ATOM 1393 N N . GLY A 1 194 ? 7.721 -9.740 -7.645 1.00 96.00 194 GLY A N 1
ATOM 1394 C CA . GLY A 1 194 ? 6.594 -9.360 -6.796 1.00 96.00 194 GLY A CA 1
ATOM 1395 C C . GLY A 1 194 ? 6.387 -10.348 -5.649 1.00 96.00 194 GLY A C 1
ATOM 1396 O O . GLY A 1 194 ? 6.404 -9.954 -4.489 1.00 96.00 194 GLY A O 1
ATOM 1397 N N . ALA A 1 195 ? 6.300 -11.644 -5.936 1.00 95.94 195 ALA A N 1
ATOM 1398 C CA . ALA A 1 195 ? 6.113 -12.683 -4.925 1.00 95.94 195 ALA A CA 1
ATOM 1399 C C . ALA A 1 195 ? 7.238 -12.709 -3.871 1.00 95.94 195 ALA A C 1
ATOM 1401 O O . ALA A 1 195 ? 6.978 -12.861 -2.677 1.00 95.94 195 ALA A O 1
ATOM 1402 N N . ARG A 1 196 ? 8.495 -12.485 -4.277 1.00 96.12 196 ARG A N 1
ATOM 1403 C CA . ARG A 1 196 ? 9.627 -12.364 -3.340 1.00 96.12 196 ARG A CA 1
ATOM 1404 C C . ARG A 1 196 ? 9.541 -11.095 -2.493 1.00 96.12 196 ARG A C 1
ATOM 1406 O O . ARG A 1 196 ? 9.771 -11.166 -1.287 1.00 96.12 196 ARG A O 1
ATOM 1413 N N . ALA A 1 197 ? 9.173 -9.965 -3.094 1.00 95.94 197 ALA A N 1
ATOM 1414 C CA . ALA A 1 197 ? 8.927 -8.725 -2.364 1.00 95.94 197 ALA A CA 1
ATOM 1415 C C . ALA A 1 197 ? 7.790 -8.904 -1.344 1.00 95.94 197 ALA A C 1
ATOM 1417 O O . ALA A 1 197 ? 7.946 -8.523 -0.187 1.00 95.94 197 ALA A O 1
ATOM 1418 N N . ALA A 1 198 ? 6.698 -9.579 -1.724 1.00 96.69 198 ALA A N 1
ATOM 1419 C CA . ALA A 1 198 ? 5.604 -9.927 -0.819 1.00 96.69 198 ALA A CA 1
ATOM 1420 C C . ALA A 1 198 ? 6.091 -10.752 0.378 1.00 96.69 198 ALA A C 1
ATOM 1422 O O . ALA A 1 198 ? 5.684 -10.477 1.501 1.00 96.69 198 ALA A O 1
ATOM 1423 N N . THR A 1 199 ? 6.987 -11.721 0.174 1.00 95.31 199 THR A N 1
ATOM 1424 C CA . THR A 1 199 ? 7.558 -12.522 1.271 1.00 95.31 199 THR A CA 1
ATOM 1425 C C . THR A 1 199 ? 8.349 -11.664 2.262 1.00 95.31 199 THR A C 1
ATOM 1427 O O . THR A 1 199 ? 8.219 -11.848 3.470 1.00 95.31 199 THR A O 1
ATOM 1430 N N . VAL A 1 200 ? 9.133 -10.694 1.783 1.00 94.44 200 VAL A N 1
ATOM 1431 C CA . VAL A 1 200 ? 9.845 -9.752 2.666 1.00 94.44 200 VAL A CA 1
ATOM 1432 C C . VAL A 1 200 ? 8.847 -8.858 3.407 1.00 94.44 200 VAL A C 1
ATOM 1434 O O . VAL A 1 200 ? 8.918 -8.713 4.628 1.00 94.44 200 VAL A O 1
ATOM 1437 N N . HIS A 1 201 ? 7.863 -8.313 2.692 1.00 94.31 201 HIS A N 1
ATOM 1438 C CA . HIS A 1 201 ? 6.840 -7.451 3.276 1.00 94.31 201 HIS A CA 1
ATOM 1439 C C . HIS A 1 201 ? 5.901 -8.179 4.228 1.00 94.31 201 HIS A C 1
ATOM 1441 O O . HIS A 1 201 ? 5.377 -7.537 5.132 1.00 94.31 201 HIS A O 1
ATOM 1447 N N . ALA A 1 202 ? 5.707 -9.488 4.076 1.00 93.50 202 ALA A N 1
ATOM 1448 C CA . ALA A 1 202 ? 4.928 -10.311 4.991 1.00 93.50 202 ALA A CA 1
ATOM 1449 C C . ALA A 1 202 ? 5.528 -10.273 6.402 1.00 93.50 202 ALA A C 1
ATOM 1451 O O . ALA A 1 202 ? 4.799 -10.079 7.371 1.00 93.50 202 ALA A O 1
ATOM 1452 N N . ILE A 1 203 ? 6.859 -10.360 6.517 1.00 92.19 203 ILE A N 1
ATOM 1453 C CA . ILE A 1 203 ? 7.565 -10.271 7.803 1.00 92.19 203 ILE A CA 1
ATOM 1454 C C . ILE A 1 203 ? 7.342 -8.891 8.428 1.00 92.19 203 ILE A C 1
ATOM 1456 O O . ILE A 1 203 ? 6.940 -8.790 9.585 1.00 92.19 203 ILE A O 1
ATOM 1460 N N . CYS A 1 204 ? 7.542 -7.820 7.655 1.00 93.19 204 CYS A N 1
ATOM 1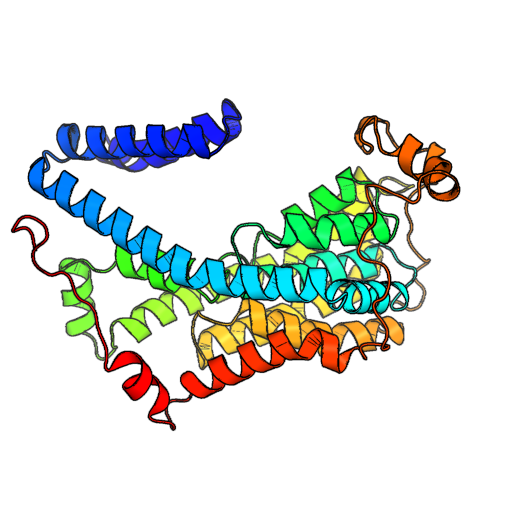461 C CA . CYS A 1 204 ? 7.290 -6.456 8.122 1.00 93.19 204 CYS A CA 1
ATOM 1462 C C . CYS A 1 204 ? 5.812 -6.232 8.476 1.00 93.19 204 CYS A C 1
ATOM 1464 O O . CYS A 1 204 ? 5.510 -5.609 9.488 1.00 93.19 204 CYS A O 1
ATOM 1466 N N . GLY A 1 205 ? 4.890 -6.777 7.685 1.00 94.38 205 GLY A N 1
ATOM 1467 C CA . GLY A 1 205 ? 3.446 -6.621 7.844 1.00 94.38 205 GLY A CA 1
ATOM 1468 C C . GLY A 1 205 ? 2.899 -7.287 9.096 1.00 94.38 205 GLY A C 1
ATOM 1469 O O . GLY A 1 205 ? 1.917 -6.808 9.653 1.00 94.38 205 GLY A O 1
ATOM 1470 N N . LEU A 1 206 ? 3.576 -8.320 9.604 1.00 96.25 206 LEU A N 1
ATOM 1471 C CA . LEU A 1 206 ? 3.292 -8.858 10.933 1.00 96.25 206 LEU A CA 1
ATOM 1472 C C . LEU A 1 206 ? 3.626 -7.858 12.047 1.00 96.25 206 LEU A C 1
ATOM 1474 O O . LEU A 1 206 ? 2.982 -7.887 13.087 1.00 96.25 206 LEU A O 1
ATOM 1478 N N . LEU A 1 207 ? 4.593 -6.961 11.835 1.00 95.88 207 LEU A N 1
ATOM 1479 C CA . LEU A 1 207 ? 5.066 -5.995 12.830 1.00 95.88 207 LEU A CA 1
ATOM 1480 C C . LEU A 1 207 ? 4.367 -4.630 12.738 1.00 95.88 207 LEU A C 1
ATOM 1482 O O . LEU A 1 207 ? 4.288 -3.921 13.741 1.00 95.88 207 LEU A O 1
ATOM 1486 N N . VAL A 1 208 ? 3.837 -4.247 11.570 1.00 96.12 208 VAL A N 1
ATOM 1487 C CA . VAL A 1 208 ? 3.207 -2.928 11.357 1.00 96.12 208 VAL A CA 1
ATOM 1488 C C . VAL A 1 208 ? 2.033 -2.668 12.314 1.00 96.12 208 VAL A C 1
ATOM 1490 O O . VAL A 1 208 ? 2.025 -1.601 12.931 1.00 96.12 208 VAL A O 1
ATOM 1493 N N . PRO A 1 209 ? 1.093 -3.608 12.544 1.00 96.75 209 PRO A N 1
ATOM 1494 C CA . PRO A 1 209 ? 0.052 -3.454 13.564 1.00 96.75 209 PRO A CA 1
ATOM 1495 C C . PRO A 1 209 ? 0.595 -3.146 14.962 1.00 96.75 209 PRO A C 1
ATOM 1497 O O . PRO A 1 209 ? 0.053 -2.299 15.666 1.00 96.75 209 PRO A O 1
ATOM 1500 N N . PHE A 1 210 ? 1.705 -3.769 15.355 1.00 97.06 210 PHE A N 1
ATOM 1501 C CA . PHE A 1 210 ? 2.340 -3.516 16.649 1.00 97.06 210 PHE A CA 1
ATOM 1502 C C . PHE A 1 210 ? 2.975 -2.129 16.695 1.00 97.06 210 PHE A C 1
ATOM 1504 O O . PHE A 1 210 ? 2.833 -1.425 17.690 1.00 97.06 210 PHE A O 1
ATOM 1511 N N . MET A 1 211 ? 3.639 -1.707 15.616 1.00 96.88 211 MET A N 1
ATOM 1512 C CA . MET A 1 211 ? 4.189 -0.355 15.508 1.00 96.88 211 MET A CA 1
ATOM 1513 C C . MET A 1 211 ? 3.083 0.702 15.596 1.00 96.88 211 MET A C 1
ATOM 1515 O O . MET A 1 211 ? 3.227 1.672 16.337 1.00 96.88 211 MET A O 1
ATOM 1519 N N . LEU A 1 212 ? 1.962 0.484 14.902 1.00 96.88 212 LEU A N 1
ATOM 1520 C CA . LEU A 1 212 ? 0.780 1.341 14.963 1.00 96.88 212 LEU A CA 1
ATOM 1521 C C . LEU A 1 212 ? 0.276 1.485 16.405 1.00 96.88 212 LEU A C 1
ATOM 1523 O O . LEU A 1 212 ? 0.144 2.604 16.899 1.00 96.88 212 LEU A O 1
ATOM 1527 N N . LEU A 1 213 ? 0.055 0.368 17.102 1.00 97.06 213 LEU A N 1
ATOM 1528 C CA . LEU A 1 213 ? -0.406 0.389 18.491 1.00 97.06 213 LEU A CA 1
ATOM 1529 C C . LEU A 1 213 ? 0.620 1.017 19.440 1.00 97.06 213 LEU A C 1
ATOM 1531 O O . LEU A 1 213 ? 0.248 1.798 20.312 1.00 97.06 213 LEU A O 1
ATOM 1535 N N . ALA A 1 214 ? 1.910 0.733 19.264 1.00 96.94 214 ALA A N 1
ATOM 1536 C CA . ALA A 1 214 ? 2.969 1.305 20.086 1.00 96.94 214 ALA A CA 1
ATOM 1537 C C . ALA A 1 214 ? 3.047 2.832 19.939 1.00 96.94 214 ALA A C 1
ATOM 1539 O O . ALA A 1 214 ? 3.181 3.532 20.944 1.00 96.94 214 ALA A O 1
ATOM 1540 N N . VAL A 1 215 ? 2.929 3.350 18.710 1.00 96.50 215 VAL A N 1
ATOM 1541 C CA . VAL A 1 215 ? 2.886 4.794 18.436 1.00 96.50 215 VAL A CA 1
ATOM 1542 C C . VAL A 1 215 ? 1.624 5.413 19.030 1.00 96.50 215 VAL A C 1
ATOM 1544 O O . VAL A 1 215 ? 1.726 6.412 19.741 1.00 96.50 215 VAL A O 1
ATOM 1547 N N . LEU A 1 216 ? 0.455 4.796 18.824 1.00 95.31 216 LEU A N 1
ATOM 1548 C CA . LEU A 1 216 ? -0.806 5.260 19.409 1.00 95.31 216 LEU A CA 1
ATOM 1549 C C . LEU A 1 216 ? -0.739 5.334 20.937 1.00 95.31 216 LEU A C 1
ATOM 1551 O O . LEU A 1 216 ? -1.038 6.377 21.509 1.00 95.31 216 LEU A O 1
ATOM 1555 N N . GLY A 1 217 ? -0.273 4.271 21.591 1.00 94.12 217 GLY A N 1
ATOM 1556 C CA . GLY A 1 217 ? -0.125 4.214 23.043 1.00 94.12 217 GLY A CA 1
ATOM 1557 C C . GLY A 1 217 ? 0.869 5.224 23.587 1.00 94.12 217 GLY A C 1
ATOM 1558 O O . GLY A 1 217 ? 0.556 5.981 24.502 1.00 94.12 217 GLY A O 1
ATOM 1559 N N . ARG A 1 218 ? 2.077 5.256 23.017 1.00 94.50 218 ARG A N 1
ATOM 1560 C CA . ARG A 1 218 ? 3.173 6.079 23.536 1.00 94.50 218 ARG A CA 1
ATOM 1561 C C . ARG A 1 218 ? 2.975 7.563 23.282 1.00 94.50 218 ARG A C 1
ATOM 1563 O O . ARG A 1 218 ? 3.301 8.368 24.148 1.00 94.50 218 ARG A O 1
ATOM 1570 N N . MET A 1 219 ? 2.501 7.925 22.095 1.00 92.81 219 MET A N 1
ATOM 1571 C CA . MET A 1 219 ? 2.384 9.327 21.710 1.00 92.81 219 MET A CA 1
ATOM 1572 C C . MET A 1 219 ? 1.028 9.898 22.086 1.00 92.81 219 MET A C 1
ATOM 1574 O O . MET A 1 219 ? 1.002 11.011 22.590 1.00 92.81 219 MET A O 1
ATOM 1578 N N . PHE A 1 220 ? -0.061 9.147 21.905 1.00 93.12 220 PHE A N 1
ATOM 1579 C CA . PHE A 1 220 ? -1.423 9.685 21.981 1.00 93.12 220 PHE A CA 1
ATOM 1580 C C . PHE A 1 220 ? -2.269 9.110 23.129 1.00 93.12 220 PHE A C 1
ATOM 1582 O O . PHE A 1 220 ? -3.345 9.627 23.421 1.00 93.12 220 PHE A O 1
ATOM 1589 N N . GLY A 1 221 ? -1.799 8.055 23.800 1.00 88.88 221 GLY A N 1
ATOM 1590 C CA . GLY A 1 221 ? -2.505 7.419 24.909 1.00 88.88 221 GLY A CA 1
ATOM 1591 C C . GLY A 1 221 ? -2.561 8.262 26.177 1.00 88.88 221 GLY A C 1
ATOM 1592 O O . GLY A 1 221 ? -1.642 9.028 26.467 1.00 88.88 221 GLY A O 1
ATOM 1593 N N . ARG A 1 222 ? -3.618 8.057 26.977 1.00 87.38 222 ARG A N 1
ATOM 1594 C CA . ARG A 1 222 ? -3.823 8.721 28.283 1.00 87.38 222 ARG A CA 1
ATOM 1595 C C . ARG A 1 222 ? -2.634 8.535 29.222 1.00 87.38 222 ARG A C 1
ATOM 1597 O O . ARG A 1 222 ? -2.226 9.459 29.910 1.00 87.38 222 ARG A O 1
ATOM 1604 N N . ASP A 1 223 ? -2.079 7.334 29.222 1.00 88.44 223 ASP A N 1
ATOM 1605 C CA . ASP A 1 223 ? -0.970 6.898 30.061 1.00 88.44 223 ASP A CA 1
ATOM 1606 C C . ASP A 1 223 ? 0.391 6.949 29.346 1.00 88.44 223 ASP A C 1
ATOM 1608 O O . ASP A 1 223 ? 1.405 6.556 29.924 1.00 88.44 223 ASP A O 1
ATOM 1612 N N . ARG A 1 224 ? 0.426 7.409 28.082 1.00 89.19 224 ARG A N 1
ATOM 1613 C CA . ARG A 1 224 ? 1.624 7.474 27.220 1.00 89.19 224 ARG A CA 1
ATOM 1614 C C . ARG A 1 224 ? 2.423 6.162 27.201 1.00 89.19 224 ARG A C 1
ATOM 1616 O O . ARG A 1 224 ? 3.654 6.146 27.075 1.00 89.19 224 ARG A O 1
ATOM 1623 N N . SER A 1 225 ? 1.719 5.034 27.306 1.00 92.31 225 SER A N 1
ATOM 1624 C CA . SER A 1 225 ? 2.301 3.704 27.454 1.00 92.31 225 SER A CA 1
ATOM 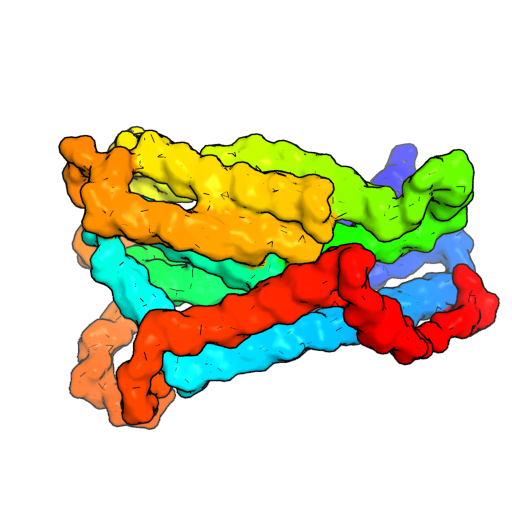1625 C C . SER A 1 225 ? 2.082 2.859 26.204 1.00 92.31 225 SER A C 1
ATOM 1627 O O . SER A 1 225 ? 0.967 2.455 25.871 1.00 92.31 225 SER A O 1
ATOM 1629 N N . ALA A 1 226 ? 3.182 2.496 25.539 1.00 93.56 226 ALA A N 1
ATOM 1630 C CA . ALA A 1 226 ? 3.137 1.504 24.466 1.00 93.56 226 ALA A CA 1
ATOM 1631 C C . ALA A 1 226 ? 2.677 0.132 24.980 1.00 93.56 226 ALA A C 1
ATOM 1633 O O . ALA A 1 226 ? 1.993 -0.584 24.262 1.00 93.56 226 ALA A O 1
ATOM 1634 N N . ARG A 1 227 ? 3.026 -0.236 26.223 1.00 92.31 227 ARG A N 1
ATOM 1635 C CA . ARG A 1 227 ? 2.670 -1.543 26.800 1.00 92.31 227 ARG A CA 1
ATOM 1636 C C . ARG A 1 227 ? 1.164 -1.699 26.949 1.00 92.31 227 ARG A C 1
ATOM 1638 O O . ARG A 1 227 ? 0.640 -2.755 26.624 1.00 92.31 227 ARG A O 1
ATOM 1645 N N . THR A 1 228 ? 0.490 -0.641 27.386 1.00 90.81 228 THR A N 1
ATOM 1646 C CA . THR A 1 228 ? -0.966 -0.633 27.544 1.00 90.81 228 THR A CA 1
ATOM 1647 C C . THR A 1 228 ? -1.651 -0.730 26.188 1.00 90.81 228 THR A C 1
ATOM 1649 O O . THR A 1 228 ? -2.561 -1.528 26.007 1.00 90.81 228 THR A O 1
ATOM 1652 N N . ALA A 1 229 ? -1.179 0.011 25.182 1.00 91.50 229 ALA A N 1
ATOM 1653 C CA . ALA A 1 229 ? -1.740 -0.124 23.840 1.00 91.50 229 ALA A CA 1
ATOM 1654 C C . ALA A 1 229 ? -1.457 -1.497 23.208 1.00 91.50 229 ALA A C 1
ATOM 1656 O O . ALA A 1 229 ? -2.298 -2.026 22.488 1.00 91.50 229 ALA A O 1
ATOM 1657 N N . LEU A 1 230 ? -0.312 -2.105 23.516 1.00 95.31 230 LEU A N 1
ATOM 1658 C CA . LEU A 1 230 ? 0.067 -3.437 23.048 1.00 95.31 230 LEU A CA 1
ATOM 1659 C C . LEU A 1 230 ? -0.564 -4.585 23.850 1.00 95.31 230 LEU A C 1
ATOM 1661 O O . LEU A 1 230 ? -0.292 -5.736 23.525 1.00 95.31 230 LEU A O 1
ATOM 1665 N N . SER A 1 231 ? -1.398 -4.336 24.864 1.00 94.81 231 SER A N 1
ATOM 1666 C CA . SER A 1 231 ? -2.004 -5.430 25.638 1.00 94.81 231 SER A CA 1
ATOM 1667 C C . SER A 1 231 ? -2.911 -6.323 24.778 1.00 94.81 231 SER A C 1
ATOM 1669 O O . SER A 1 231 ? -2.889 -7.542 24.923 1.00 94.81 231 SER A O 1
ATOM 1671 N N . ILE A 1 232 ? -3.563 -5.755 23.754 1.00 95.88 232 ILE A N 1
ATOM 1672 C CA . ILE A 1 232 ? -4.330 -6.495 22.734 1.00 95.88 232 ILE A CA 1
ATOM 1673 C C . ILE A 1 232 ? -3.451 -7.147 21.649 1.00 95.88 232 ILE A C 1
ATOM 1675 O O . ILE A 1 232 ? -3.895 -7.363 20.518 1.00 95.88 232 ILE A O 1
ATOM 1679 N N . TRP A 1 233 ? -2.189 -7.461 21.956 1.00 96.06 233 TRP A N 1
ATOM 1680 C CA . TRP A 1 233 ? -1.264 -8.097 21.017 1.00 96.06 233 TRP A CA 1
ATOM 1681 C C . TRP A 1 233 ? -1.806 -9.370 20.340 1.00 96.06 233 TRP A C 1
ATOM 1683 O O . TRP A 1 233 ? -1.485 -9.547 19.162 1.00 96.06 233 TRP A O 1
ATOM 1693 N N . PRO A 1 234 ? -2.631 -10.242 20.976 1.00 96.94 234 PRO A N 1
ATOM 1694 C CA . PRO A 1 234 ? -3.142 -11.424 20.288 1.00 96.94 234 PRO A CA 1
ATOM 1695 C C . PRO A 1 234 ? -4.091 -11.023 19.157 1.00 96.94 234 PRO A C 1
ATOM 1697 O O . PRO A 1 234 ? -4.016 -11.574 18.060 1.00 96.94 234 PRO A O 1
ATOM 1700 N N . PHE A 1 235 ? -4.933 -10.012 19.392 1.00 97.62 235 PHE A N 1
ATOM 1701 C CA . PHE A 1 235 ? -5.821 -9.463 18.374 1.00 97.62 235 PHE A CA 1
ATOM 1702 C C . PHE A 1 235 ? -5.044 -8.728 17.272 1.00 97.62 235 PHE A C 1
ATOM 1704 O O . PHE A 1 235 ? -5.354 -8.880 16.091 1.00 97.62 235 PHE A O 1
ATOM 1711 N N . ALA A 1 236 ? -3.993 -7.981 17.629 1.00 97.56 236 ALA A N 1
ATOM 1712 C CA . ALA A 1 236 ? -3.124 -7.321 16.654 1.00 97.56 236 ALA A CA 1
ATOM 1713 C C . ALA A 1 236 ? -2.415 -8.333 15.739 1.00 97.56 236 ALA A C 1
ATOM 1715 O O . ALA A 1 236 ? -2.409 -8.159 14.520 1.00 97.56 236 ALA A O 1
ATOM 1716 N N . LEU A 1 237 ? -1.883 -9.421 16.309 1.00 98.06 237 LEU A N 1
ATOM 1717 C CA . LEU A 1 237 ? -1.279 -10.517 15.551 1.00 98.06 237 LEU A CA 1
ATOM 1718 C C . LEU A 1 237 ? -2.307 -11.199 14.648 1.00 98.06 237 LEU A C 1
ATOM 1720 O O . LEU A 1 237 ? -2.030 -11.443 13.478 1.00 98.06 237 LEU A O 1
ATOM 1724 N N . PHE A 1 238 ? -3.499 -11.475 15.176 1.00 98.31 238 PHE A N 1
ATOM 1725 C CA . PHE A 1 238 ? -4.596 -12.058 14.413 1.00 98.31 238 PHE A CA 1
ATOM 1726 C C . PHE A 1 238 ? -4.974 -11.190 13.205 1.00 98.31 238 PHE A C 1
ATOM 1728 O O . PHE A 1 238 ? -5.052 -11.701 12.089 1.00 98.31 238 PHE A O 1
ATOM 1735 N N . ALA A 1 239 ? -5.124 -9.875 13.393 1.00 98.00 239 ALA A N 1
ATOM 1736 C CA . ALA A 1 239 ? -5.399 -8.939 12.305 1.00 98.00 239 ALA A CA 1
ATOM 1737 C C . ALA A 1 239 ? -4.252 -8.870 11.281 1.00 98.00 239 ALA A C 1
ATOM 1739 O O . ALA A 1 239 ? -4.501 -8.782 10.078 1.00 98.00 239 ALA A O 1
ATOM 1740 N N . ALA A 1 240 ? -2.999 -8.946 11.738 1.00 97.88 240 ALA A N 1
ATOM 1741 C CA . ALA A 1 240 ? -1.833 -8.987 10.862 1.00 97.88 240 ALA A CA 1
ATOM 1742 C C . ALA A 1 240 ? -1.820 -10.258 10.000 1.00 97.88 240 ALA A C 1
ATOM 1744 O O . ALA A 1 240 ? -1.704 -10.181 8.780 1.00 97.88 240 ALA A O 1
ATOM 1745 N N . VAL A 1 241 ? -1.997 -11.427 10.619 1.00 98.25 241 VAL A N 1
ATOM 1746 C CA . VAL A 1 241 ? -2.000 -12.735 9.946 1.00 98.25 241 VAL A CA 1
ATOM 1747 C C . VAL A 1 241 ? -3.169 -12.853 8.969 1.00 98.25 241 VAL A C 1
ATOM 1749 O O . VAL A 1 241 ? -2.971 -13.317 7.846 1.00 98.25 241 VAL A O 1
ATOM 1752 N N . ALA A 1 242 ? -4.360 -12.383 9.355 1.00 98.25 242 ALA A N 1
ATOM 1753 C CA . ALA A 1 242 ? -5.546 -12.384 8.499 1.00 98.25 242 ALA A CA 1
ATOM 1754 C C . ALA A 1 242 ? -5.348 -11.583 7.202 1.00 98.25 242 ALA A C 1
ATOM 1756 O O . ALA A 1 242 ? -5.991 -11.890 6.203 1.00 98.25 242 ALA A O 1
ATOM 1757 N N . PHE A 1 243 ? -4.450 -10.592 7.206 1.00 98.00 243 PHE A N 1
ATOM 1758 C CA . PHE A 1 243 ? -4.033 -9.850 6.016 1.00 98.00 243 PHE A CA 1
ATOM 1759 C C . PHE A 1 243 ? -2.864 -10.515 5.287 1.00 98.00 243 PHE A C 1
ATOM 1761 O O . PHE A 1 243 ? -2.955 -10.784 4.091 1.00 98.00 243 PHE A O 1
ATOM 1768 N N . VAL A 1 244 ? -1.772 -10.796 6.002 1.00 97.50 244 VAL A N 1
ATOM 1769 C CA . VAL A 1 244 ? -0.499 -11.247 5.422 1.00 97.50 244 VAL A CA 1
ATOM 1770 C C . VAL A 1 244 ? -0.627 -12.608 4.737 1.00 97.50 244 VAL A C 1
ATOM 1772 O O . VAL A 1 244 ? -0.025 -12.810 3.685 1.00 97.50 244 VAL A O 1
ATOM 1775 N N . VAL A 1 245 ? -1.411 -13.539 5.291 1.00 97.81 245 VAL A N 1
ATOM 1776 C CA . VAL A 1 245 ? -1.549 -14.884 4.710 1.00 97.81 245 VAL A CA 1
ATOM 1777 C C . VAL A 1 245 ? -2.274 -14.841 3.359 1.00 97.81 245 VAL A C 1
ATOM 1779 O O . VAL A 1 245 ? -1.690 -15.309 2.378 1.00 97.81 245 VAL A O 1
ATOM 1782 N N . PRO A 1 246 ? -3.481 -14.250 3.234 1.00 96.75 246 PRO A N 1
ATOM 1783 C CA . PRO A 1 246 ? -4.118 -14.096 1.930 1.00 96.75 246 PRO A CA 1
ATOM 1784 C C . PRO A 1 246 ? -3.315 -13.200 0.977 1.00 96.75 246 PRO A C 1
ATOM 1786 O O . PRO A 1 246 ? -3.219 -13.522 -0.202 1.00 96.75 246 PRO A O 1
ATOM 1789 N N . TYR A 1 247 ? -2.680 -12.132 1.474 1.00 97.06 247 TYR A N 1
ATOM 1790 C CA . TYR A 1 247 ? -1.772 -11.281 0.691 1.00 97.06 247 TYR A CA 1
ATOM 1791 C C . TYR A 1 247 ? -0.651 -12.093 0.027 1.00 97.06 247 TYR A C 1
ATOM 1793 O O . TYR A 1 247 ? -0.433 -11.986 -1.180 1.00 97.06 247 TYR A O 1
ATOM 1801 N N . LEU A 1 248 ? 0.029 -12.949 0.796 1.00 97.00 248 LEU A N 1
ATOM 1802 C CA . LEU A 1 248 ? 1.125 -13.773 0.294 1.00 97.00 248 LEU A CA 1
ATOM 1803 C C . LEU A 1 248 ? 0.614 -14.846 -0.672 1.00 97.00 248 LEU A C 1
ATOM 1805 O O . LEU A 1 248 ? 1.209 -15.054 -1.727 1.00 97.00 248 LEU A O 1
ATOM 1809 N N . ALA A 1 249 ? -0.509 -15.492 -0.346 1.00 95.69 249 ALA A N 1
ATOM 1810 C CA . ALA A 1 249 ? -1.131 -16.478 -1.222 1.00 95.69 249 ALA A CA 1
ATOM 1811 C C . ALA A 1 249 ? -1.493 -15.866 -2.583 1.00 95.69 249 ALA A C 1
ATOM 1813 O O . ALA A 1 249 ? -1.168 -16.435 -3.619 1.00 95.69 249 ALA A O 1
ATOM 1814 N N . VAL A 1 250 ? -2.099 -14.678 -2.595 1.00 93.44 250 VAL A N 1
ATOM 1815 C CA . VAL A 1 250 ? -2.437 -13.964 -3.831 1.00 93.44 250 VAL A CA 1
ATOM 1816 C C . VAL A 1 250 ? -1.175 -13.604 -4.618 1.00 93.44 250 VAL A C 1
ATOM 1818 O O . VAL A 1 250 ? -1.137 -13.852 -5.819 1.00 93.44 250 VAL A O 1
ATOM 1821 N N . ALA A 1 251 ? -0.119 -13.115 -3.959 1.00 94.56 251 ALA A N 1
ATOM 1822 C CA . ALA A 1 251 ? 1.135 -12.766 -4.632 1.00 94.56 251 ALA A CA 1
ATOM 1823 C C . ALA A 1 251 ? 1.792 -13.962 -5.344 1.00 94.56 251 ALA A C 1
ATOM 1825 O O . ALA A 1 251 ? 2.316 -13.807 -6.444 1.00 94.56 251 ALA A O 1
ATOM 1826 N N . TRP A 1 252 ? 1.750 -15.150 -4.734 1.00 93.44 252 TRP A N 1
ATOM 1827 C CA . TRP A 1 252 ? 2.344 -16.367 -5.297 1.00 93.44 252 TRP A CA 1
ATOM 1828 C C . TRP A 1 252 ? 1.442 -17.097 -6.297 1.00 93.44 252 TRP A C 1
ATOM 1830 O O . TRP A 1 252 ? 1.956 -17.726 -7.218 1.00 93.44 252 TRP A O 1
ATOM 1840 N N . LEU A 1 253 ? 0.120 -17.052 -6.112 1.00 88.75 253 LEU A N 1
ATOM 1841 C CA . LEU A 1 253 ? -0.828 -17.843 -6.906 1.00 88.75 253 LEU A CA 1
ATOM 1842 C C . LEU A 1 253 ? -1.468 -17.055 -8.052 1.00 88.75 253 LEU A C 1
ATOM 1844 O O . LEU A 1 253 ? -1.782 -17.640 -9.084 1.00 88.75 253 LEU A O 1
ATOM 1848 N N . LEU A 1 254 ? -1.701 -15.754 -7.861 1.00 86.19 254 LEU A N 1
ATOM 1849 C CA . LEU A 1 254 ? -2.443 -14.907 -8.801 1.00 86.19 254 LEU A CA 1
ATOM 1850 C C . LEU A 1 254 ? -1.590 -13.795 -9.418 1.00 86.19 254 LEU A C 1
ATOM 1852 O O . LEU A 1 254 ? -1.935 -13.326 -10.498 1.00 86.19 254 LEU A O 1
ATOM 1856 N N . GLY A 1 255 ? -0.491 -13.402 -8.768 1.00 88.62 255 GLY A N 1
ATOM 1857 C CA . GLY A 1 255 ? 0.429 -12.378 -9.262 1.00 88.62 255 GLY A CA 1
ATOM 1858 C C . GLY A 1 255 ? 0.406 -11.072 -8.454 1.00 88.62 255 GLY A C 1
ATOM 1859 O O . GLY A 1 255 ? -0.246 -10.983 -7.409 1.00 88.62 255 GLY A O 1
ATOM 1860 N N . PRO A 1 256 ? 1.166 -10.055 -8.900 1.00 91.81 256 PRO A N 1
ATOM 1861 C CA . PRO A 1 256 ? 1.378 -8.807 -8.168 1.00 91.81 256 PRO A CA 1
ATOM 1862 C C . PRO A 1 256 ? 0.190 -7.833 -8.203 1.00 91.81 256 PRO A C 1
ATOM 1864 O O . PRO A 1 256 ? 0.210 -6.833 -7.495 1.00 91.81 256 PRO A O 1
ATOM 1867 N N . GLU A 1 257 ? -0.847 -8.079 -8.996 1.00 87.88 257 GLU A N 1
ATOM 1868 C CA . GLU A 1 257 ? -1.955 -7.138 -9.170 1.00 87.88 257 GLU A CA 1
ATOM 1869 C C . GLU A 1 257 ? -2.796 -6.943 -7.902 1.00 87.88 257 GLU A C 1
ATOM 1871 O O . GLU A 1 257 ? -3.217 -5.835 -7.588 1.00 87.88 257 GLU A O 1
ATOM 1876 N N . PHE A 1 258 ? -3.083 -8.019 -7.170 1.00 86.31 258 PHE A N 1
ATOM 1877 C CA . PHE A 1 258 ? -4.107 -8.017 -6.121 1.00 86.31 258 PHE A CA 1
ATOM 1878 C C . PHE A 1 258 ? -3.685 -8.324 -4.675 1.00 86.31 258 PHE A C 1
ATOM 1880 O O . PHE A 1 258 ? -4.600 -8.353 -3.843 1.00 86.31 258 PHE A O 1
ATOM 1887 N N . PRO A 1 259 ? -2.402 -8.543 -4.302 1.00 94.69 259 PRO A N 1
ATOM 1888 C CA . PRO A 1 259 ? -2.051 -8.915 -2.930 1.00 94.69 259 PRO A CA 1
ATOM 1889 C C . PRO A 1 259 ? -2.665 -7.998 -1.870 1.00 94.69 259 PRO A C 1
ATOM 1891 O O . PRO A 1 259 ? -3.340 -8.473 -0.958 1.00 94.69 259 PRO A O 1
ATOM 1894 N N . SER A 1 260 ? -2.503 -6.680 -2.013 1.00 94.19 260 SER A N 1
ATOM 1895 C CA . SER A 1 260 ? -3.014 -5.703 -1.041 1.00 94.19 260 SER A CA 1
ATOM 1896 C C . SER A 1 260 ? -4.537 -5.615 -1.042 1.00 94.19 260 SER A C 1
ATOM 1898 O O . SER A 1 260 ? -5.142 -5.563 0.028 1.00 94.19 260 SER A O 1
ATOM 1900 N N . LEU A 1 261 ? -5.168 -5.644 -2.221 1.00 90.19 261 LEU A N 1
ATOM 1901 C CA . LEU A 1 261 ? -6.620 -5.512 -2.379 1.00 90.19 261 LEU A CA 1
ATOM 1902 C C . LEU A 1 261 ? -7.374 -6.729 -1.825 1.00 90.19 261 LEU A C 1
ATOM 1904 O O . LEU A 1 261 ? -8.251 -6.589 -0.976 1.00 90.19 261 LEU A O 1
ATOM 1908 N N . LEU A 1 262 ? -7.036 -7.931 -2.295 1.00 90.56 262 LEU A N 1
ATOM 1909 C CA . LEU A 1 262 ? -7.710 -9.157 -1.864 1.00 90.56 262 LEU A CA 1
ATOM 1910 C C . LEU A 1 262 ? -7.275 -9.562 -0.457 1.00 90.56 262 LEU A C 1
ATOM 1912 O O . LEU A 1 262 ? -8.110 -10.012 0.326 1.00 90.56 262 LEU A O 1
ATOM 1916 N N . GLY A 1 263 ? -6.003 -9.338 -0.110 1.00 95.19 263 GLY A N 1
ATOM 1917 C CA . GLY A 1 263 ? -5.484 -9.604 1.226 1.00 95.19 263 GLY A CA 1
ATOM 1918 C C . GLY A 1 263 ? -6.265 -8.868 2.309 1.00 95.19 263 GLY A C 1
ATOM 1919 O O . GLY A 1 263 ? -6.709 -9.460 3.290 1.00 95.19 263 GLY A O 1
ATOM 1920 N N . SER A 1 264 ? -6.502 -7.576 2.095 1.00 93.94 264 SER A N 1
ATOM 1921 C CA . SER A 1 264 ? -7.257 -6.730 3.023 1.00 93.94 264 SER A CA 1
ATOM 1922 C C . SER A 1 264 ? -8.757 -6.997 3.009 1.00 93.94 264 SER A C 1
ATOM 1924 O O . SER A 1 264 ? -9.371 -6.962 4.072 1.00 93.94 264 SER A O 1
ATOM 1926 N N . LEU A 1 265 ? -9.358 -7.313 1.858 1.00 90.88 265 LEU A N 1
ATOM 1927 C CA . LEU A 1 265 ? -10.780 -7.654 1.785 1.00 90.88 265 LEU A CA 1
ATOM 1928 C C . LEU A 1 265 ? -11.090 -8.943 2.562 1.00 90.88 265 LEU A C 1
ATOM 1930 O O . LEU A 1 265 ? -12.039 -8.975 3.348 1.00 90.88 265 LEU A O 1
ATOM 1934 N N . VAL A 1 266 ? -10.263 -9.982 2.392 1.00 94.62 266 VAL A N 1
ATOM 1935 C CA . VAL A 1 266 ? -10.369 -11.229 3.167 1.00 94.62 266 VAL A CA 1
ATOM 1936 C C . VAL A 1 266 ? -10.145 -10.949 4.653 1.00 94.62 266 VAL A C 1
ATOM 1938 O O . VAL A 1 266 ? -10.934 -11.395 5.487 1.00 94.62 266 VAL A O 1
ATOM 1941 N N . ALA A 1 267 ? -9.131 -10.152 4.995 1.00 96.94 267 ALA A N 1
ATOM 1942 C CA . ALA A 1 267 ? -8.869 -9.778 6.378 1.00 96.94 267 ALA A CA 1
ATOM 1943 C C . ALA A 1 267 ? -10.037 -9.017 7.014 1.00 96.94 267 ALA A C 1
ATOM 1945 O O . ALA A 1 267 ? -10.434 -9.346 8.125 1.00 96.94 267 ALA A O 1
ATOM 1946 N N . LEU A 1 268 ? -10.636 -8.042 6.324 1.00 93.75 268 LEU A N 1
ATOM 1947 C CA . LEU A 1 268 ? -11.816 -7.317 6.805 1.00 93.75 268 LEU A CA 1
ATOM 1948 C C . LEU A 1 268 ? -12.993 -8.267 7.043 1.00 93.75 268 LEU A C 1
ATOM 1950 O O . LEU A 1 268 ? -13.629 -8.196 8.094 1.00 93.75 268 LEU A O 1
ATOM 1954 N N . ALA A 1 269 ? -13.246 -9.190 6.110 1.00 91.94 269 ALA A N 1
ATOM 1955 C CA . ALA A 1 269 ? -14.317 -10.177 6.228 1.00 91.94 269 ALA A CA 1
ATOM 1956 C C . ALA A 1 269 ? -14.140 -11.122 7.433 1.00 91.94 269 ALA A C 1
ATOM 1958 O O . ALA A 1 269 ? -15.130 -11.606 7.977 1.00 91.94 269 ALA A O 1
ATOM 1959 N N . ILE A 1 270 ? -12.900 -11.359 7.875 1.00 96.31 270 ILE A N 1
ATOM 1960 C CA . ILE A 1 270 ? -12.570 -12.206 9.031 1.00 96.31 270 ILE A CA 1
ATOM 1961 C C . ILE A 1 270 ? -12.537 -11.393 10.335 1.00 96.31 270 ILE A C 1
ATOM 1963 O O . ILE A 1 270 ? -13.156 -11.767 11.333 1.00 96.31 270 ILE A O 1
ATOM 1967 N N . VAL A 1 271 ? -11.815 -10.273 10.337 1.00 96.94 271 VAL A N 1
ATOM 1968 C CA . VAL A 1 271 ? -11.467 -9.506 11.539 1.00 96.94 271 VAL A CA 1
ATOM 1969 C C . VAL A 1 271 ? -12.646 -8.683 12.042 1.00 96.94 271 VAL A C 1
ATOM 1971 O O . VAL A 1 271 ? -12.840 -8.601 13.252 1.00 96.94 271 VAL A O 1
ATOM 1974 N N . VAL A 1 272 ? -13.482 -8.125 11.159 1.00 93.81 272 VAL A N 1
ATOM 1975 C CA . VAL A 1 272 ? -14.650 -7.334 11.585 1.00 93.81 272 VAL A CA 1
ATOM 1976 C C . VAL A 1 272 ? -15.653 -8.187 12.378 1.00 93.81 272 VAL A C 1
ATOM 1978 O O . VAL A 1 272 ? -16.005 -7.795 13.495 1.00 93.81 272 VAL A O 1
ATOM 1981 N N . PRO A 1 273 ? -16.094 -9.371 11.901 1.00 93.25 273 PRO A N 1
ATOM 1982 C CA . PRO A 1 273 ? -16.961 -10.240 12.697 1.00 93.25 273 PRO A CA 1
ATOM 1983 C C . PRO A 1 273 ? -16.293 -10.802 13.957 1.00 93.25 273 PRO A C 1
ATOM 1985 O O . PRO A 1 273 ? -16.999 -11.127 14.909 1.00 93.25 273 PRO A O 1
ATOM 1988 N N . ALA A 1 274 ? -14.967 -10.963 13.970 1.00 95.06 274 ALA A N 1
ATOM 1989 C CA . ALA A 1 274 ? -14.230 -11.408 15.152 1.00 95.06 274 ALA A CA 1
ATOM 1990 C C . ALA A 1 274 ? -14.197 -10.317 16.238 1.00 95.06 274 ALA A C 1
ATOM 1992 O O . ALA A 1 274 ? -14.549 -10.591 17.383 1.00 95.06 274 ALA A O 1
ATOM 1993 N N . ALA A 1 275 ? -13.888 -9.070 15.862 1.00 94.25 275 ALA A N 1
ATOM 1994 C CA . ALA A 1 275 ? -13.928 -7.912 16.755 1.00 94.25 275 ALA A CA 1
ATOM 1995 C C . ALA A 1 275 ? -15.317 -7.698 17.365 1.00 94.25 275 ALA A C 1
ATOM 1997 O O . ALA A 1 275 ? -15.427 -7.532 18.576 1.00 94.25 275 ALA A O 1
ATOM 1998 N N . ARG A 1 276 ? -16.385 -7.790 16.556 1.00 91.44 276 ARG A N 1
ATOM 1999 C CA . ARG A 1 276 ? -17.773 -7.666 17.046 1.00 91.44 276 ARG A CA 1
ATOM 2000 C C . ARG A 1 276 ? -18.148 -8.708 18.101 1.00 91.44 276 ARG A C 1
ATOM 2002 O O . ARG A 1 276 ? -19.062 -8.479 18.883 1.00 91.44 276 ARG A O 1
ATOM 2009 N N . ARG A 1 277 ? -17.477 -9.863 18.100 1.00 92.12 277 ARG A N 1
ATOM 2010 C CA . ARG A 1 277 ? -17.688 -10.944 19.073 1.00 92.12 277 ARG A CA 1
ATOM 2011 C C . ARG A 1 277 ? -16.728 -10.883 20.263 1.00 92.12 277 ARG A C 1
ATOM 2013 O O . ARG A 1 277 ? -16.765 -11.791 21.080 1.00 92.12 277 ARG A O 1
ATOM 2020 N N . GLY A 1 278 ? -15.858 -9.874 20.343 1.00 89.94 278 GLY A N 1
ATOM 2021 C CA . GLY A 1 278 ? -14.850 -9.771 21.402 1.00 89.94 278 GLY A CA 1
ATOM 2022 C C . GLY A 1 278 ? -13.712 -10.794 21.297 1.00 89.94 278 GLY A C 1
ATOM 2023 O O . GLY A 1 278 ? -12.952 -10.961 22.244 1.00 89.94 278 GLY A O 1
ATOM 2024 N N . PHE A 1 279 ? -13.554 -11.480 20.158 1.00 93.62 279 PHE A N 1
ATOM 2025 C CA . PHE A 1 279 ? -12.531 -12.518 20.003 1.00 93.62 279 PHE A CA 1
ATOM 2026 C C . PHE A 1 279 ? -11.128 -11.951 20.257 1.00 93.62 279 PHE A C 1
ATOM 2028 O O . PHE A 1 279 ? -10.723 -11.014 19.574 1.00 93.62 279 PHE A O 1
ATOM 2035 N N . LEU A 1 280 ? -10.385 -12.537 21.205 1.00 92.94 280 LEU A N 1
ATOM 2036 C CA . LEU A 1 280 ? -9.050 -12.086 21.644 1.00 92.94 280 LEU A CA 1
ATOM 2037 C C . LEU A 1 280 ? -9.011 -10.672 22.257 1.00 92.94 280 LEU A C 1
ATOM 2039 O O . LEU A 1 280 ? -7.946 -10.057 22.319 1.00 92.94 280 LEU A O 1
ATOM 2043 N N . LEU A 1 281 ? -10.161 -10.168 22.709 1.00 91.00 281 LEU A N 1
ATOM 2044 C CA . LEU A 1 281 ? -10.307 -8.883 23.400 1.00 91.00 281 LEU A CA 1
ATOM 2045 C C . LEU A 1 281 ? -10.835 -9.051 24.837 1.00 91.00 281 LEU A C 1
ATOM 2047 O O . LEU A 1 281 ? -10.975 -8.067 25.561 1.00 91.00 281 LEU A O 1
ATOM 2051 N N . ASP A 1 282 ? -11.121 -10.285 25.256 1.00 78.62 282 ASP A N 1
ATOM 2052 C CA . ASP A 1 282 ? -11.677 -10.590 26.573 1.00 78.62 282 ASP A CA 1
ATOM 2053 C C . ASP A 1 282 ? -10.720 -10.191 27.707 1.00 78.62 282 ASP A C 1
ATOM 2055 O O . ASP A 1 282 ? -9.546 -10.562 27.718 1.00 78.62 282 ASP A O 1
ATOM 2059 N N . GLY A 1 283 ? -11.242 -9.462 28.697 1.00 75.31 283 GLY A N 1
ATOM 2060 C CA . GLY A 1 283 ? -10.504 -9.072 29.904 1.00 75.31 283 GLY A CA 1
ATOM 2061 C C . GLY A 1 283 ? -9.649 -7.808 29.774 1.00 75.31 283 GLY A C 1
ATOM 2062 O O . GLY A 1 283 ? -9.142 -7.327 30.786 1.00 75.31 283 GLY A O 1
ATOM 2063 N N . GLU A 1 284 ? -9.533 -7.230 28.578 1.00 84.44 284 GLU A N 1
ATOM 2064 C CA . GLU A 1 284 ? -8.839 -5.959 28.371 1.00 84.44 284 GLU A CA 1
ATOM 2065 C C . GLU A 1 284 ? -9.800 -4.772 28.550 1.00 84.44 284 GLU A C 1
ATOM 2067 O O . GLU A 1 284 ? -10.899 -4.773 27.987 1.00 84.44 284 GLU A O 1
ATOM 2072 N N . PRO A 1 285 ? -9.422 -3.729 29.314 1.00 86.38 285 PRO A N 1
ATOM 2073 C CA . PRO A 1 285 ? -10.238 -2.530 29.411 1.00 86.38 285 PRO A CA 1
ATOM 2074 C C . PRO A 1 285 ? -10.285 -1.818 28.057 1.00 86.38 285 PRO A C 1
ATOM 2076 O O . PRO A 1 285 ? -9.294 -1.780 27.321 1.00 86.38 285 PRO A O 1
ATOM 2079 N N . VAL A 1 286 ? -11.432 -1.204 27.761 1.00 88.94 286 VAL A N 1
ATOM 2080 C CA . VAL A 1 286 ? -11.598 -0.379 26.561 1.00 88.94 286 VAL A CA 1
ATOM 2081 C C . VAL A 1 286 ? -10.579 0.754 26.598 1.00 88.94 286 VAL A C 1
ATOM 2083 O O . VAL A 1 286 ? -10.579 1.578 27.515 1.00 88.94 286 VAL A O 1
ATOM 2086 N N . TRP A 1 287 ? -9.710 0.795 25.593 1.00 92.19 287 TRP A N 1
ATOM 2087 C CA . TRP A 1 287 ? -8.707 1.841 25.473 1.00 92.19 287 TRP A CA 1
ATOM 2088 C C . TRP A 1 287 ? -9.230 2.987 24.606 1.00 92.19 287 TRP A C 1
ATOM 2090 O O . TRP A 1 287 ? -9.605 2.796 23.447 1.00 92.19 287 TRP A O 1
ATOM 2100 N N . THR A 1 288 ? -9.224 4.194 25.168 1.00 89.81 288 THR A N 1
ATOM 2101 C CA . THR A 1 288 ? -9.621 5.429 24.483 1.00 89.81 288 THR A CA 1
ATOM 2102 C C . THR A 1 288 ? -8.605 6.537 24.740 1.00 89.81 288 THR A C 1
ATOM 2104 O O . THR A 1 288 ? -7.834 6.499 25.704 1.00 89.81 288 THR A O 1
ATOM 2107 N N . PHE A 1 289 ? -8.640 7.567 23.897 1.00 90.69 289 PHE A N 1
ATOM 2108 C CA . PHE A 1 289 ? -7.868 8.790 24.103 1.00 90.69 289 PHE A CA 1
ATOM 2109 C C . PHE A 1 289 ? -8.333 9.554 25.354 1.00 90.69 289 PHE A C 1
ATOM 2111 O O . PHE A 1 289 ? -9.393 9.273 25.926 1.00 90.69 289 PHE A O 1
ATOM 2118 N N . ALA A 1 290 ? -7.514 10.512 25.796 1.00 87.88 290 ALA A N 1
ATOM 2119 C CA . ALA A 1 290 ? -7.913 11.473 26.824 1.00 87.88 290 ALA A CA 1
ATOM 2120 C C . ALA A 1 290 ? -9.082 12.343 26.320 1.00 87.88 290 ALA A C 1
ATOM 2122 O O . ALA A 1 290 ? -9.279 12.426 25.103 1.00 87.88 290 ALA A O 1
ATOM 2123 N N . PRO A 1 291 ? -9.850 12.993 27.211 1.00 86.06 291 PRO A N 1
ATOM 2124 C CA . PRO A 1 291 ? -10.779 14.047 26.815 1.00 86.06 291 PRO A CA 1
ATOM 2125 C C . PRO A 1 291 ? -10.098 15.083 25.913 1.00 86.06 291 PRO A C 1
ATOM 2127 O O . PRO A 1 291 ? -8.910 15.360 26.065 1.00 86.06 291 PRO A O 1
ATOM 2130 N N . THR A 1 292 ? -10.848 15.662 24.977 1.00 83.19 292 THR A N 1
ATOM 2131 C CA . THR A 1 292 ? -10.327 16.625 23.987 1.00 83.19 292 THR A CA 1
ATOM 2132 C C . THR A 1 292 ? -9.687 17.861 24.616 1.00 83.19 292 THR A C 1
ATOM 2134 O O . THR A 1 292 ? -8.820 18.474 24.006 1.00 83.19 292 THR A O 1
ATOM 2137 N N . GLU A 1 293 ? -10.103 18.211 25.832 1.00 84.50 293 GLU A N 1
ATOM 2138 C CA . GLU A 1 293 ? -9.560 19.315 26.635 1.00 84.50 293 GLU A CA 1
ATOM 2139 C C . GLU A 1 293 ? -8.112 19.062 27.081 1.00 84.50 293 GLU A C 1
ATOM 2141 O O . GLU A 1 293 ? -7.336 20.003 27.222 1.00 84.50 293 GLU A O 1
ATOM 2146 N N . ASP A 1 294 ? -7.734 17.790 27.233 1.00 85.38 294 ASP A N 1
ATOM 2147 C CA . ASP A 1 294 ? -6.405 17.359 27.673 1.00 85.38 294 ASP A CA 1
ATOM 2148 C C . ASP A 1 294 ? -5.454 17.084 26.492 1.00 85.38 294 ASP A C 1
ATOM 2150 O O . ASP A 1 294 ? -4.331 16.602 26.680 1.00 85.38 294 ASP A O 1
ATOM 2154 N N . TRP A 1 295 ? -5.896 17.314 25.251 1.00 89.19 295 TRP A N 1
ATOM 2155 C CA . TRP A 1 295 ? -5.064 17.085 24.071 1.00 89.19 295 TRP A CA 1
ATOM 2156 C C . TRP A 1 295 ? -4.005 18.175 23.933 1.00 89.19 295 TRP A C 1
ATOM 2158 O O . TRP A 1 295 ? -4.265 19.360 24.135 1.00 89.19 295 TRP A O 1
ATOM 2168 N N . GLU A 1 296 ? -2.795 17.780 23.531 1.00 86.12 296 GLU A N 1
ATOM 2169 C CA . GLU A 1 296 ? -1.764 18.763 23.204 1.00 86.12 296 GLU A CA 1
ATOM 2170 C C . GLU A 1 296 ? -2.238 19.637 22.030 1.00 86.12 296 GLU A C 1
ATOM 2172 O O . GLU A 1 296 ? -2.747 19.095 21.042 1.00 86.12 296 GLU A O 1
ATOM 2177 N N . PRO A 1 297 ? -2.011 20.965 22.064 1.00 83.94 297 PRO A N 1
ATOM 2178 C CA . PRO A 1 297 ? -2.439 21.860 20.989 1.00 83.94 297 PRO A CA 1
ATOM 2179 C C . PRO A 1 297 ? -1.932 21.423 19.613 1.00 83.94 297 PRO A C 1
ATOM 2181 O O . PRO A 1 297 ? -2.646 21.535 18.625 1.00 83.94 297 PRO A O 1
ATOM 2184 N N . THR A 1 298 ? -0.726 20.850 19.561 1.00 85.00 298 THR A N 1
ATOM 2185 C CA . THR A 1 298 ? -0.074 20.324 18.351 1.00 85.00 298 THR A CA 1
ATOM 2186 C C . THR A 1 298 ? -0.808 19.147 17.706 1.00 85.00 298 THR A C 1
ATOM 2188 O O . THR A 1 298 ? -0.554 18.834 16.543 1.00 85.00 298 THR A O 1
ATOM 2191 N N . TRP A 1 299 ? -1.696 18.465 18.433 1.00 84.38 299 TRP A N 1
ATOM 2192 C CA . TRP A 1 299 ? -2.474 17.344 17.900 1.00 84.38 299 TRP A CA 1
ATOM 2193 C C . TRP A 1 299 ? -3.697 17.804 17.125 1.00 84.38 299 TRP A C 1
ATOM 2195 O O . TRP A 1 299 ? -4.242 17.046 16.318 1.00 84.38 299 TRP A O 1
ATOM 2205 N N . THR A 1 300 ? -4.115 19.038 17.388 1.00 78.88 300 THR A N 1
ATOM 2206 C CA . THR A 1 300 ? -5.243 19.710 16.763 1.00 78.88 300 THR A CA 1
ATOM 2207 C C . THR A 1 300 ? -4.730 20.780 15.809 1.00 78.88 300 THR A C 1
ATOM 2209 O O . THR A 1 300 ? -3.680 21.375 16.023 1.00 78.88 300 THR A O 1
ATOM 2212 N N . SER A 1 301 ? -5.450 21.041 14.724 1.00 64.81 301 SER A N 1
ATOM 2213 C CA . SER A 1 301 ? -5.221 22.279 13.979 1.00 64.81 301 SER A CA 1
ATOM 2214 C C . SER A 1 301 ? -5.997 23.404 14.665 1.00 64.81 301 SER A C 1
ATOM 2216 O O . SER A 1 301 ? -7.094 23.157 15.173 1.00 64.81 301 SER A O 1
ATOM 2218 N N . GLU A 1 302 ? -5.489 24.640 14.623 1.00 55.56 302 GLU A N 1
ATOM 2219 C CA . GLU A 1 302 ? -6.145 25.850 15.169 1.00 55.56 302 GLU A CA 1
ATOM 2220 C C . GLU A 1 302 ? -7.564 26.119 14.602 1.00 55.56 302 GLU A C 1
ATOM 2222 O O . GLU A 1 302 ? -8.228 27.062 15.016 1.00 55.56 302 GLU A O 1
ATOM 2227 N N . GLY A 1 303 ? -8.068 25.286 13.682 1.00 50.16 303 GLY A N 1
ATOM 2228 C CA . GLY A 1 303 ? -9.431 25.340 13.146 1.00 50.16 303 GLY A CA 1
ATOM 2229 C C . GLY A 1 303 ? -10.370 24.202 13.574 1.00 50.16 303 GLY A C 1
ATOM 2230 O O . GLY A 1 303 ? -11.507 24.186 13.113 1.00 50.16 303 GLY A O 1
ATOM 2231 N N . THR A 1 304 ? -9.942 23.243 14.407 1.00 45.53 304 THR A N 1
ATOM 2232 C CA . THR A 1 304 ? -10.772 22.060 14.744 1.00 45.53 304 THR A CA 1
ATOM 2233 C C . THR A 1 304 ? -11.794 22.336 15.858 1.00 45.53 304 THR A C 1
ATOM 2235 O O . THR A 1 304 ? -12.874 21.747 15.864 1.00 45.53 304 THR A O 1
ATOM 2238 N N . THR A 1 305 ? -11.514 23.264 16.778 1.00 39.22 305 THR A N 1
ATOM 2239 C CA . THR A 1 305 ? -12.431 23.620 17.879 1.00 39.22 305 THR A CA 1
ATOM 2240 C C . THR A 1 305 ? -13.675 24.371 17.402 1.00 39.22 305 THR A C 1
ATOM 2242 O O . THR A 1 305 ? -14.749 24.190 17.968 1.00 39.22 305 THR A O 1
ATOM 2245 N N . THR A 1 306 ? -13.600 25.120 16.300 1.00 35.00 306 THR A N 1
ATOM 2246 C CA . THR A 1 306 ? -14.761 25.857 15.775 1.00 35.00 306 THR A CA 1
ATOM 2247 C C . THR A 1 306 ? -15.775 24.945 15.077 1.00 35.00 306 THR A C 1
ATOM 2249 O O . THR A 1 306 ? -16.956 25.280 15.022 1.00 35.00 306 THR A O 1
ATOM 2252 N N . SER A 1 307 ? -15.367 23.774 14.572 1.00 37.28 307 SER A N 1
ATOM 2253 C CA . SER A 1 307 ? -16.245 22.869 13.807 1.00 37.28 307 SER A CA 1
ATOM 2254 C C . SER A 1 307 ? -17.271 22.121 14.661 1.00 37.28 307 SER A C 1
ATOM 2256 O O . SER A 1 307 ? -18.228 21.577 14.116 1.00 37.28 307 SER A O 1
ATOM 2258 N N . ARG A 1 308 ? -17.091 22.074 15.989 1.00 37.38 308 ARG A N 1
ATOM 2259 C CA . ARG A 1 308 ? -18.001 21.343 16.881 1.00 37.38 308 ARG A CA 1
ATOM 2260 C C . ARG A 1 308 ? -19.170 22.206 17.371 1.00 37.38 308 ARG A C 1
ATOM 2262 O O . ARG A 1 308 ? -20.269 21.684 17.492 1.00 37.38 308 ARG A O 1
ATOM 2269 N N . GLU A 1 309 ? -18.967 23.515 17.548 1.00 30.36 309 GLU A N 1
ATOM 2270 C CA . GLU A 1 309 ? -20.028 24.466 17.937 1.00 30.36 309 GLU A CA 1
ATOM 2271 C C . GLU A 1 309 ? -20.729 25.133 16.740 1.00 30.36 309 GLU A C 1
ATOM 2273 O O . GLU A 1 309 ? -21.890 25.521 16.836 1.00 30.36 309 GLU A O 1
ATOM 2278 N N . THR A 1 310 ? -20.088 25.225 15.566 1.00 28.97 310 THR A N 1
ATOM 2279 C CA . THR A 1 310 ? -20.765 25.765 14.363 1.00 28.97 310 THR A CA 1
ATOM 2280 C C . THR A 1 310 ? -21.633 24.754 13.612 1.00 28.97 310 THR A C 1
ATOM 2282 O O . THR A 1 310 ? -22.361 25.152 12.700 1.00 28.97 310 THR A O 1
ATOM 2285 N N . ASN A 1 311 ? -21.641 23.480 14.016 1.00 30.91 311 ASN A N 1
ATOM 2286 C CA . ASN A 1 311 ? -22.479 22.457 13.382 1.00 30.91 311 ASN A CA 1
ATOM 2287 C C . ASN A 1 311 ? -23.982 22.587 13.700 1.00 30.91 311 ASN A C 1
ATOM 2289 O O . ASN A 1 311 ? -24.782 21.941 13.033 1.00 30.91 311 ASN A O 1
ATOM 2293 N N . GLU A 1 312 ? -24.385 23.444 14.648 1.00 34.62 312 GLU A N 1
ATOM 2294 C CA . GLU A 1 312 ? -25.804 23.776 14.877 1.00 34.62 312 GLU A CA 1
ATOM 2295 C C . GLU A 1 312 ? -26.274 25.044 14.135 1.00 34.62 312 GLU A C 1
ATOM 2297 O O . GLU A 1 312 ? -27.473 25.298 14.072 1.00 34.62 312 GLU A O 1
ATOM 2302 N N . SER A 1 313 ? -25.379 25.841 13.530 1.00 27.34 313 SER A N 1
ATOM 2303 C CA . SER A 1 313 ? -25.763 27.135 12.922 1.00 27.34 313 SER A CA 1
ATOM 2304 C C . SER A 1 313 ? -25.195 27.430 11.528 1.00 27.34 313 SER A C 1
ATOM 2306 O O . SER A 1 313 ? -25.438 28.508 10.984 1.00 27.34 313 SER A O 1
ATOM 2308 N N . ARG A 1 314 ? -24.480 26.489 10.897 1.00 27.92 314 ARG A N 1
ATOM 2309 C CA . ARG A 1 314 ? -23.975 26.631 9.517 1.00 27.92 314 ARG A CA 1
ATOM 2310 C C . ARG A 1 314 ? -24.367 25.461 8.611 1.00 27.92 314 ARG A C 1
ATOM 2312 O O . ARG A 1 314 ? -23.519 24.861 7.959 1.00 27.92 314 ARG A O 1
ATOM 2319 N N . SER A 1 315 ? -25.667 25.193 8.496 1.00 35.44 315 SER A N 1
ATOM 2320 C CA . SER A 1 315 ? -26.219 24.536 7.304 1.00 35.44 315 SER A CA 1
ATOM 2321 C C . SER A 1 315 ? -26.250 25.557 6.156 1.00 35.44 315 SER A C 1
ATOM 2323 O O . SER A 1 315 ? -27.108 26.443 6.160 1.00 35.44 315 SER A O 1
ATOM 2325 N N . SER A 1 316 ? -25.272 25.528 5.238 1.00 34.69 316 SER A N 1
ATOM 2326 C CA . SER A 1 316 ? -25.453 25.979 3.832 1.00 34.69 316 SER A CA 1
ATOM 2327 C C . SER A 1 316 ? -24.198 26.029 2.938 1.00 34.69 316 SER A C 1
ATOM 2329 O O . SER A 1 316 ? -24.355 26.327 1.757 1.00 34.69 316 SER A O 1
ATOM 2331 N N . SER A 1 317 ? -22.961 25.743 3.377 1.00 32.00 317 SER A N 1
ATOM 2332 C CA . SER A 1 317 ? -21.820 25.827 2.421 1.00 32.00 317 SER A CA 1
ATOM 2333 C C . SER A 1 317 ? -20.576 24.970 2.696 1.00 32.00 317 SER A C 1
ATOM 2335 O O . SER A 1 317 ? -19.518 25.197 2.114 1.00 32.00 317 SER A O 1
ATOM 2337 N N . GLY A 1 318 ? -20.702 23.923 3.510 1.00 32.34 318 GLY A N 1
ATOM 2338 C CA . GLY A 1 318 ? -19.654 22.915 3.734 1.00 32.34 318 GLY A CA 1
ATOM 2339 C C . GLY A 1 318 ? -20.230 21.534 4.036 1.00 32.34 318 GLY A C 1
ATOM 2340 O O . GLY A 1 318 ? -19.614 20.743 4.747 1.00 32.34 318 GLY A O 1
ATOM 2341 N N . GLU A 1 319 ? -21.442 21.269 3.550 1.00 29.28 319 GLU A N 1
ATOM 2342 C CA . GLU A 1 319 ? -22.153 20.024 3.800 1.00 29.28 319 GLU A CA 1
ATOM 2343 C C . GLU A 1 319 ? -21.492 18.882 3.017 1.00 29.28 319 GLU A C 1
ATOM 2345 O O . GLU A 1 319 ? -21.447 18.866 1.786 1.00 29.28 319 GLU A O 1
ATOM 2350 N N . LEU A 1 320 ? -20.985 17.896 3.764 1.00 38.66 320 LEU A N 1
ATOM 2351 C CA . LEU A 1 320 ? -20.974 16.502 3.323 1.00 38.66 320 LEU A CA 1
ATOM 2352 C C . LEU A 1 320 ? -22.341 16.216 2.681 1.00 38.66 320 LEU A C 1
ATOM 2354 O O . LEU A 1 320 ? -23.335 16.599 3.301 1.00 38.66 320 LEU A O 1
ATOM 2358 N N . PRO A 1 321 ? -22.434 15.562 1.508 1.00 32.91 321 PRO A N 1
ATOM 2359 C CA . PRO A 1 321 ? -23.735 15.256 0.931 1.00 32.91 321 PRO A CA 1
ATOM 2360 C C . PRO A 1 321 ? -24.571 14.517 1.981 1.00 32.91 321 PRO A C 1
ATOM 2362 O O . PRO A 1 321 ? -24.210 13.419 2.416 1.00 32.91 321 PRO A O 1
ATOM 2365 N N . GLY A 1 322 ? -25.641 15.170 2.443 1.00 35.50 322 GLY A N 1
ATOM 2366 C CA . GLY A 1 322 ? -26.658 14.552 3.281 1.00 35.50 322 GLY A CA 1
ATOM 2367 C C . GLY A 1 322 ? -27.274 13.354 2.551 1.00 35.50 322 GLY A C 1
ATOM 2368 O O . GLY A 1 322 ? -27.126 13.227 1.332 1.00 35.50 322 GLY A O 1
ATOM 2369 N N . PRO A 1 323 ? -27.941 12.442 3.271 1.00 37.47 323 PRO A N 1
ATOM 2370 C CA . PRO A 1 323 ? -28.381 11.174 2.709 1.00 37.47 323 PRO A CA 1
ATOM 2371 C C . PRO A 1 323 ? -29.379 11.413 1.570 1.00 37.47 323 PRO A C 1
ATOM 2373 O O . PRO A 1 323 ? -30.528 11.796 1.791 1.00 37.47 323 PRO A O 1
ATOM 2376 N N . VAL A 1 324 ? -28.954 11.161 0.331 1.00 41.50 324 VAL A N 1
ATOM 2377 C CA . VAL A 1 324 ? -29.873 11.062 -0.801 1.00 41.50 324 VAL A CA 1
ATOM 2378 C C . VAL A 1 324 ? -30.571 9.707 -0.706 1.00 41.50 324 VAL A C 1
ATOM 2380 O O . VAL A 1 324 ? -30.022 8.679 -1.081 1.00 41.50 324 VAL A O 1
ATOM 2383 N N . HIS A 1 325 ? -31.772 9.747 -0.127 1.00 42.44 325 HIS A N 1
ATOM 2384 C CA . HIS A 1 325 ? -32.929 8.873 -0.340 1.00 42.44 325 HIS A CA 1
ATOM 2385 C C . HIS A 1 325 ? -32.638 7.452 -0.848 1.00 42.44 325 HIS A C 1
ATOM 2387 O O . HIS A 1 325 ? -32.575 7.177 -2.047 1.00 42.44 325 HIS A O 1
ATOM 2393 N N . GLY A 1 326 ? -32.574 6.545 0.123 1.00 49.00 326 GLY A N 1
ATOM 2394 C CA . GLY A 1 326 ? -32.427 5.107 -0.036 1.00 49.00 326 GLY A CA 1
ATOM 2395 C C . GLY A 1 326 ? -31.306 4.642 0.874 1.00 49.00 326 GLY A C 1
ATOM 2396 O O . GLY A 1 326 ? -30.153 4.969 0.622 1.00 49.00 326 GLY A O 1
ATOM 2397 N N . GLU A 1 327 ? -31.622 3.912 1.944 1.00 63.78 327 GLU A N 1
ATOM 2398 C CA . GLU A 1 327 ? -30.606 3.258 2.770 1.00 63.78 327 GLU A CA 1
ATOM 2399 C C . GLU A 1 327 ? -29.779 2.333 1.868 1.00 63.78 327 GLU A C 1
ATOM 2401 O O . GLU A 1 327 ? -30.178 1.213 1.536 1.00 63.78 327 GLU A O 1
ATOM 2406 N N . ILE A 1 328 ? -28.639 2.825 1.378 1.00 73.19 328 ILE A N 1
ATOM 2407 C CA . ILE A 1 328 ? -27.697 2.003 0.635 1.00 73.19 328 ILE A CA 1
ATOM 2408 C C . ILE A 1 328 ? -27.205 0.970 1.643 1.00 73.19 328 ILE A C 1
ATOM 2410 O O . ILE A 1 328 ? -26.442 1.286 2.549 1.00 73.19 328 ILE A O 1
ATOM 2414 N N . GLY A 1 329 ? -27.676 -0.269 1.513 1.00 81.06 329 GLY A N 1
ATOM 2415 C CA . GLY A 1 329 ? -27.212 -1.356 2.365 1.00 81.06 329 GLY A CA 1
ATOM 2416 C C . GLY A 1 329 ? -25.700 -1.553 2.229 1.00 81.06 329 GLY A C 1
ATOM 2417 O O . GLY A 1 329 ? -25.122 -1.293 1.170 1.00 81.06 329 GLY A O 1
ATOM 2418 N N . LEU A 1 330 ? -25.059 -2.069 3.282 1.00 79.50 330 LEU A N 1
ATOM 2419 C CA . LEU A 1 330 ? -23.605 -2.268 3.334 1.00 79.50 330 LEU A CA 1
ATOM 2420 C C . LEU A 1 330 ? -23.078 -3.022 2.099 1.00 79.50 330 LEU A C 1
ATOM 2422 O O . LEU A 1 330 ? -22.118 -2.588 1.472 1.00 79.50 330 LEU A O 1
ATOM 2426 N N . LEU A 1 331 ? -23.756 -4.092 1.673 1.00 80.88 331 LEU A N 1
ATOM 2427 C CA . LEU A 1 331 ? -23.384 -4.845 0.468 1.00 80.88 331 LEU A CA 1
ATOM 2428 C C . LEU A 1 331 ? -23.390 -3.988 -0.803 1.00 80.88 331 LEU A C 1
ATOM 2430 O O . LEU A 1 331 ? -22.500 -4.120 -1.638 1.00 80.88 331 LEU A O 1
ATOM 2434 N N . ARG A 1 332 ? -24.365 -3.086 -0.950 1.00 85.50 332 ARG A N 1
ATOM 2435 C CA . ARG A 1 332 ? -24.466 -2.203 -2.116 1.00 85.50 332 ARG A CA 1
ATOM 2436 C C . ARG A 1 332 ? -23.360 -1.147 -2.097 1.00 85.50 332 ARG A C 1
ATOM 2438 O O . ARG A 1 332 ? -22.804 -0.853 -3.150 1.00 85.50 332 ARG A O 1
ATOM 2445 N N . ALA A 1 333 ? -22.981 -0.665 -0.913 1.00 83.94 333 ALA A N 1
ATOM 2446 C CA . ALA A 1 333 ? -21.856 0.252 -0.740 1.00 83.94 333 ALA A CA 1
ATOM 2447 C C . ALA A 1 333 ? -20.504 -0.392 -1.107 1.00 83.94 333 ALA A C 1
ATOM 2449 O O . ALA A 1 333 ? -19.667 0.254 -1.731 1.00 83.94 333 ALA A O 1
ATOM 2450 N N . TRP A 1 334 ? -20.312 -1.677 -0.788 1.00 81.12 334 TRP A N 1
ATOM 2451 C CA . TRP A 1 334 ? -19.107 -2.436 -1.157 1.00 81.12 334 TRP A CA 1
ATOM 2452 C C . TRP A 1 334 ? -19.130 -2.988 -2.591 1.00 81.12 334 TRP A C 1
ATOM 2454 O O . TRP A 1 334 ? -18.078 -3.338 -3.131 1.00 81.12 334 TRP A O 1
ATOM 2464 N N . SER A 1 335 ? -20.305 -3.053 -3.228 1.00 86.00 335 SER A N 1
ATOM 2465 C CA . SER A 1 335 ? -20.485 -3.702 -4.532 1.00 86.00 335 SER A CA 1
ATOM 2466 C C . SER A 1 335 ? -19.554 -3.198 -5.642 1.00 86.00 335 SER A C 1
ATOM 2468 O O . SER A 1 335 ? -19.037 -4.053 -6.356 1.00 86.00 335 SER A O 1
ATOM 2470 N N . PRO A 1 336 ? -19.237 -1.892 -5.790 1.00 83.19 336 PRO A N 1
ATOM 2471 C CA . PRO A 1 336 ? -18.389 -1.447 -6.896 1.00 83.19 336 PRO A CA 1
ATOM 2472 C C . PRO A 1 336 ? -16.960 -1.997 -6.796 1.00 83.19 336 PRO A C 1
ATOM 2474 O O . PRO A 1 336 ? -16.386 -2.408 -7.801 1.00 83.19 336 PRO A O 1
ATOM 2477 N N . TYR A 1 337 ? -16.410 -2.096 -5.582 1.00 78.81 337 TYR A N 1
ATOM 2478 C CA . TYR A 1 337 ? -15.100 -2.708 -5.370 1.00 78.81 337 TYR A CA 1
ATOM 2479 C C . TYR A 1 337 ? -15.131 -4.233 -5.481 1.00 78.81 337 TYR A C 1
ATOM 2481 O O . TYR A 1 337 ? -14.200 -4.815 -6.028 1.00 78.81 337 TYR A O 1
ATOM 2489 N N . ILE A 1 338 ? -16.198 -4.885 -5.005 1.00 81.12 338 ILE A N 1
ATOM 2490 C CA . ILE A 1 338 ? -16.371 -6.337 -5.170 1.00 81.12 338 ILE A CA 1
ATOM 2491 C C . ILE A 1 338 ? -16.471 -6.688 -6.658 1.00 81.12 338 ILE A C 1
ATOM 2493 O O . ILE A 1 338 ? -15.839 -7.644 -7.102 1.00 81.12 338 ILE A O 1
ATOM 2497 N N . VAL A 1 339 ? -17.223 -5.908 -7.439 1.00 85.50 339 VAL A N 1
ATOM 2498 C CA . VAL A 1 339 ? -17.352 -6.072 -8.893 1.00 85.50 339 VAL A CA 1
ATOM 2499 C C . VAL A 1 339 ? -16.009 -5.838 -9.576 1.00 85.50 339 VAL A C 1
ATOM 2501 O O . VAL A 1 339 ? -15.592 -6.689 -10.356 1.00 85.50 339 VAL A O 1
ATOM 2504 N N . ALA A 1 340 ? -15.302 -4.751 -9.251 1.00 79.00 340 ALA A N 1
ATOM 2505 C CA . ALA A 1 340 ? -13.973 -4.485 -9.800 1.00 79.00 340 ALA A CA 1
ATOM 2506 C C . ALA A 1 340 ? -13.001 -5.640 -9.508 1.00 79.00 340 ALA A C 1
ATOM 2508 O O . ALA A 1 340 ? -12.396 -6.178 -10.433 1.00 79.00 340 ALA A O 1
ATOM 2509 N N . ALA A 1 341 ? -12.921 -6.086 -8.250 1.00 74.50 341 ALA A N 1
ATOM 2510 C CA . ALA A 1 341 ? -12.093 -7.220 -7.849 1.00 74.50 341 ALA A CA 1
ATOM 2511 C C . ALA A 1 341 ? -12.499 -8.515 -8.572 1.00 74.50 341 ALA A C 1
ATOM 2513 O O . ALA A 1 341 ? -11.636 -9.253 -9.035 1.00 74.50 341 ALA A O 1
ATOM 2514 N N . SER A 1 342 ? -13.800 -8.775 -8.725 1.00 81.25 342 SER A N 1
ATOM 2515 C CA . SER A 1 342 ? -14.303 -9.973 -9.408 1.00 81.25 342 SER A CA 1
ATOM 2516 C C . SER A 1 342 ? -13.953 -9.969 -10.894 1.00 81.25 342 SER A C 1
ATOM 2518 O O . SER A 1 342 ? -13.430 -10.961 -11.392 1.00 81.25 342 SER A O 1
ATOM 2520 N N . ILE A 1 343 ? -14.190 -8.855 -11.598 1.00 80.12 343 ILE A N 1
ATOM 2521 C CA . ILE A 1 343 ? -13.824 -8.697 -13.014 1.00 80.12 343 ILE A CA 1
ATOM 2522 C C . ILE A 1 343 ? -12.325 -8.932 -13.186 1.00 80.12 343 ILE A C 1
ATOM 2524 O O . ILE A 1 343 ? -11.916 -9.675 -14.071 1.00 80.12 343 ILE A O 1
ATOM 2528 N N . LEU A 1 344 ? -11.515 -8.339 -12.316 1.00 71.12 344 LEU A N 1
ATOM 2529 C CA . LEU A 1 344 ? -10.063 -8.440 -12.361 1.00 71.12 344 LEU A CA 1
ATOM 2530 C C . LEU A 1 344 ? -9.543 -9.862 -12.093 1.00 71.12 344 LEU A C 1
ATOM 2532 O O . LEU A 1 344 ? -8.661 -10.335 -12.803 1.00 71.12 344 LEU A O 1
ATOM 2536 N N . VAL A 1 345 ? -10.117 -10.577 -11.122 1.00 73.00 345 VAL A N 1
ATOM 2537 C CA . VAL A 1 345 ? -9.790 -11.993 -10.893 1.00 73.00 345 VAL A CA 1
ATOM 2538 C C . VAL A 1 345 ? -10.182 -12.828 -12.112 1.00 73.00 345 VAL A C 1
ATOM 2540 O O . VAL A 1 345 ? -9.378 -13.619 -12.597 1.00 73.00 345 VAL A O 1
ATOM 2543 N N . ILE A 1 346 ? -11.387 -12.621 -12.651 1.00 78.81 346 ILE A N 1
ATOM 2544 C CA . ILE A 1 346 ? -11.909 -13.372 -13.801 1.00 78.81 346 ILE A CA 1
ATOM 2545 C C . ILE A 1 346 ? -11.053 -13.151 -15.055 1.00 78.81 346 ILE A C 1
ATOM 2547 O O . ILE A 1 346 ? -10.757 -14.113 -15.762 1.00 78.81 346 ILE A O 1
ATOM 2551 N N . THR A 1 347 ? -10.605 -11.921 -15.326 1.00 73.38 347 THR A N 1
ATOM 2552 C CA . THR A 1 347 ? -9.738 -11.621 -16.482 1.00 73.38 347 THR A CA 1
ATOM 2553 C C . THR A 1 347 ? -8.323 -12.182 -16.341 1.00 73.38 347 THR A C 1
ATOM 2555 O O . THR A 1 347 ? -7.577 -12.195 -17.320 1.00 73.38 347 THR A O 1
ATOM 2558 N N . ARG A 1 348 ? -7.946 -12.670 -15.154 1.00 67.19 348 ARG A N 1
ATOM 2559 C CA . ARG A 1 348 ? -6.649 -13.297 -14.871 1.00 67.19 348 ARG A CA 1
ATOM 2560 C C . ARG A 1 348 ? -6.717 -14.815 -14.700 1.00 67.19 348 ARG A C 1
ATOM 2562 O O . ARG A 1 348 ? -5.677 -15.451 -14.551 1.00 67.19 348 ARG A O 1
ATOM 2569 N N . LEU A 1 349 ? -7.903 -15.419 -14.788 1.00 70.44 349 LEU A N 1
ATOM 2570 C CA . LEU A 1 349 ? -8.031 -16.873 -14.842 1.00 70.44 349 LEU A CA 1
ATOM 2571 C C . LEU A 1 349 ? -7.517 -17.392 -16.190 1.00 70.44 349 LEU A C 1
ATOM 2573 O O . LEU A 1 349 ? -8.151 -17.181 -17.220 1.00 70.44 349 LEU A O 1
ATOM 2577 N N . TYR A 1 350 ? -6.412 -18.142 -16.170 1.00 62.25 350 TYR A N 1
ATOM 2578 C CA . TYR A 1 350 ? -5.794 -18.748 -17.363 1.00 62.25 350 TYR A CA 1
ATOM 2579 C C . TYR A 1 350 ? -6.731 -19.661 -18.172 1.00 62.25 350 TYR A C 1
ATOM 2581 O O . TYR A 1 350 ? -6.478 -19.932 -19.340 1.00 62.25 350 TYR A O 1
ATOM 2589 N N . VAL A 1 351 ? -7.820 -20.133 -17.559 1.00 70.12 351 VAL A N 1
ATOM 2590 C CA . VAL A 1 351 ? -8.824 -20.993 -18.202 1.00 70.12 351 VAL A CA 1
ATOM 2591 C C . VAL A 1 351 ? -9.723 -20.201 -19.167 1.00 70.12 351 VAL A C 1
ATOM 2593 O O . VAL A 1 351 ? -10.344 -20.791 -20.048 1.00 70.12 351 VAL A O 1
ATOM 2596 N N . LEU A 1 352 ? -9.804 -18.872 -19.027 1.00 73.44 352 LEU A N 1
ATOM 2597 C CA . LEU A 1 352 ? -10.668 -18.017 -19.839 1.00 73.44 352 LEU A CA 1
ATOM 2598 C C . LEU A 1 352 ? -9.837 -17.175 -20.829 1.00 73.44 352 LEU A C 1
ATOM 2600 O O . LEU A 1 352 ? -8.888 -16.511 -20.418 1.00 73.44 352 LEU A O 1
ATOM 2604 N N . PRO A 1 353 ? -10.221 -17.085 -22.119 1.00 76.12 353 PRO A N 1
ATOM 2605 C CA . PRO A 1 353 ? -9.482 -16.316 -23.132 1.00 76.12 353 PRO A CA 1
ATOM 2606 C C . PRO A 1 353 ? -9.646 -14.787 -23.007 1.00 76.12 353 PRO A C 1
ATOM 2608 O O . PRO A 1 353 ? -9.223 -14.038 -23.887 1.00 76.12 353 PRO A O 1
ATOM 2611 N N . LEU A 1 354 ? -10.250 -14.300 -21.917 1.00 77.56 354 LEU A N 1
ATOM 2612 C CA . LEU A 1 354 ? -10.617 -12.894 -21.716 1.00 77.56 354 LEU A CA 1
ATOM 2613 C C . LEU A 1 354 ? -9.412 -11.954 -21.775 1.00 77.56 354 LEU A C 1
ATOM 2615 O O . LEU A 1 354 ? -9.505 -10.874 -22.354 1.00 77.56 354 LEU A O 1
ATOM 2619 N N . ARG A 1 355 ? -8.275 -12.376 -21.209 1.00 70.50 355 ARG A N 1
ATOM 2620 C CA . ARG A 1 355 ? -7.032 -11.600 -21.254 1.00 70.50 355 ARG A CA 1
ATOM 2621 C C . ARG A 1 355 ? -6.599 -11.332 -22.696 1.00 70.50 355 ARG A C 1
ATOM 2623 O O . ARG A 1 355 ? -6.333 -10.187 -23.039 1.00 70.50 355 ARG A O 1
ATOM 2630 N N . GLY A 1 356 ? -6.586 -12.369 -23.535 1.00 74.62 356 GLY A N 1
ATOM 2631 C CA . GLY A 1 356 ? -6.180 -12.255 -24.937 1.00 74.62 356 GLY A CA 1
ATOM 2632 C C . GLY A 1 356 ? -7.112 -11.357 -25.748 1.00 74.62 356 GLY A C 1
ATOM 2633 O O . GLY A 1 356 ? -6.651 -10.586 -26.579 1.00 74.62 356 GLY A O 1
ATOM 2634 N N . TRP A 1 357 ? -8.417 -11.387 -25.467 1.00 82.50 357 TRP A N 1
ATOM 2635 C CA . TRP A 1 357 ? -9.369 -10.487 -26.124 1.00 82.50 357 TRP A CA 1
ATOM 2636 C C . TRP A 1 357 ? -9.156 -9.027 -25.728 1.00 82.50 357 TRP A C 1
ATOM 2638 O O . TRP A 1 357 ? -9.138 -8.158 -26.596 1.00 82.50 357 TRP A O 1
ATOM 2648 N N . LEU A 1 358 ? -8.951 -8.752 -24.439 1.00 80.25 358 LEU A N 1
ATOM 2649 C CA . LEU A 1 358 ? -8.712 -7.391 -23.949 1.00 80.25 358 LEU A CA 1
ATOM 2650 C C . LEU A 1 358 ? -7.378 -6.814 -24.439 1.00 80.25 358 LEU A C 1
ATOM 2652 O O . LEU A 1 358 ? -7.284 -5.609 -24.641 1.00 80.25 358 LEU A O 1
ATOM 2656 N N . GLN A 1 359 ? -6.370 -7.663 -24.647 1.00 77.44 359 GLN A N 1
ATOM 2657 C CA . GLN A 1 359 ? -5.048 -7.272 -25.146 1.00 77.44 359 GLN A CA 1
ATOM 2658 C C . GLN A 1 359 ? -4.932 -7.327 -26.677 1.00 77.44 359 GLN A C 1
ATOM 2660 O O . GLN A 1 359 ? -3.863 -7.078 -27.215 1.00 77.44 359 GLN A O 1
ATOM 2665 N N . SER A 1 360 ? -6.016 -7.643 -27.395 1.00 79.75 360 SER A N 1
ATOM 2666 C CA . SER A 1 360 ? -5.987 -7.759 -28.862 1.00 79.75 360 SER A CA 1
ATOM 2667 C C . SER A 1 360 ? -5.792 -6.424 -29.586 1.00 79.75 360 SER A C 1
ATOM 2669 O O . SER A 1 360 ? -5.411 -6.410 -30.755 1.00 79.75 360 SER A O 1
ATOM 2671 N N . VAL A 1 361 ? -6.059 -5.310 -28.903 1.00 78.25 361 VAL A N 1
ATOM 2672 C CA . VAL A 1 361 ? -5.835 -3.959 -29.414 1.00 78.25 361 VAL A CA 1
ATOM 2673 C C . VAL A 1 361 ? -4.669 -3.359 -28.647 1.00 78.25 361 VAL A C 1
ATOM 2675 O O . VAL A 1 361 ? -4.818 -2.954 -27.495 1.00 78.25 361 VAL A O 1
ATOM 2678 N N . GLU A 1 362 ? -3.517 -3.299 -29.302 1.00 73.81 362 GLU A N 1
ATOM 2679 C CA . GLU A 1 362 ? -2.307 -2.696 -28.762 1.00 73.81 362 GLU A CA 1
ATOM 2680 C C . GLU A 1 362 ? -1.948 -1.453 -29.578 1.00 73.81 362 GLU A C 1
ATOM 2682 O O . GLU A 1 362 ? -1.920 -1.478 -30.809 1.00 73.81 362 GLU A O 1
ATOM 2687 N N . LEU A 1 363 ? -1.711 -0.342 -28.883 1.00 76.00 363 LEU A N 1
ATOM 2688 C CA . LEU A 1 363 ? -1.186 0.881 -29.477 1.00 76.00 363 LEU A CA 1
ATOM 2689 C C . LEU A 1 363 ? 0.291 0.964 -29.108 1.00 76.00 363 LEU A C 1
ATOM 2691 O O . LEU A 1 363 ? 0.634 1.466 -28.038 1.00 76.00 363 LEU A O 1
ATOM 2695 N N . THR A 1 364 ? 1.154 0.454 -29.982 1.00 72.12 364 THR A N 1
ATOM 2696 C CA . THR A 1 364 ? 2.604 0.558 -29.820 1.00 72.12 364 THR A CA 1
ATOM 2697 C C . THR A 1 364 ? 3.137 1.765 -30.584 1.00 72.12 364 THR A C 1
ATOM 2699 O O . THR A 1 364 ? 2.731 2.053 -31.712 1.00 72.12 364 THR A O 1
ATOM 2702 N N . TRP A 1 365 ? 4.058 2.498 -29.958 1.00 75.19 365 TRP A N 1
ATOM 2703 C CA . TRP A 1 365 ? 4.878 3.486 -30.649 1.00 75.19 365 TRP A CA 1
ATOM 2704 C C . TRP A 1 365 ? 6.324 3.006 -30.631 1.00 75.19 365 TRP A C 1
ATOM 2706 O O . TRP A 1 365 ? 7.061 3.217 -29.669 1.00 75.19 365 TRP A O 1
ATOM 2716 N N . GLU A 1 366 ? 6.703 2.323 -31.705 1.00 74.50 366 GLU A N 1
ATOM 2717 C CA . GLU A 1 366 ? 8.065 1.844 -31.917 1.00 74.50 366 GLU A CA 1
ATOM 2718 C C . GLU A 1 366 ? 8.962 2.946 -32.494 1.00 74.50 366 GLU A C 1
ATOM 2720 O O . GLU A 1 366 ? 8.495 3.881 -33.152 1.00 74.50 366 GLU A O 1
ATOM 2725 N N . SER A 1 367 ? 10.269 2.819 -32.255 1.00 76.62 367 SER A N 1
ATOM 2726 C CA . SER A 1 367 ? 11.299 3.693 -32.828 1.00 76.62 367 SER A CA 1
ATOM 2727 C C . SER A 1 367 ? 11.093 5.182 -32.528 1.00 76.62 367 SER A C 1
ATOM 2729 O O . SER A 1 367 ? 11.128 6.030 -33.428 1.00 76.62 367 SER A O 1
ATOM 2731 N N . ILE A 1 368 ? 10.893 5.526 -31.251 1.00 77.94 368 ILE A N 1
ATOM 2732 C CA . ILE A 1 368 ? 10.765 6.920 -30.809 1.00 77.94 368 ILE A CA 1
ATOM 2733 C C . ILE A 1 368 ? 12.027 7.672 -31.240 1.00 77.94 368 ILE A C 1
ATOM 2735 O O . ILE A 1 368 ? 13.130 7.351 -30.803 1.00 77.94 368 ILE A O 1
ATOM 2739 N N . LEU A 1 369 ? 11.866 8.654 -32.131 1.00 80.31 369 LEU A N 1
ATOM 2740 C CA . LEU A 1 369 ? 12.971 9.434 -32.706 1.00 80.31 369 LEU A CA 1
ATOM 2741 C C . LEU A 1 369 ? 14.066 8.581 -33.386 1.00 80.31 369 LEU A C 1
ATOM 2743 O O . LEU A 1 369 ? 15.214 9.009 -33.471 1.00 80.31 369 LEU A O 1
ATOM 2747 N N . GLY A 1 370 ? 13.726 7.386 -33.880 1.00 72.69 370 GLY A N 1
ATOM 2748 C CA . GLY A 1 370 ? 14.679 6.473 -34.522 1.00 72.69 370 GLY A CA 1
ATOM 2749 C C . GLY A 1 370 ? 15.567 5.689 -33.551 1.00 72.69 370 GLY A C 1
ATOM 2750 O O . GLY A 1 370 ? 16.491 5.012 -33.994 1.00 72.69 370 GLY A O 1
ATOM 2751 N N . THR A 1 371 ? 15.290 5.760 -32.246 1.00 68.75 371 THR A N 1
ATOM 2752 C CA . THR A 1 371 ? 15.965 4.955 -31.218 1.00 68.75 371 THR A CA 1
ATOM 2753 C C . THR A 1 371 ? 15.106 3.747 -30.844 1.00 68.75 371 THR A C 1
ATOM 2755 O O . THR A 1 371 ? 13.882 3.878 -30.769 1.00 68.75 371 THR A O 1
ATOM 2758 N N . SER A 1 372 ? 15.736 2.580 -30.679 1.00 58.03 372 SER A N 1
ATOM 2759 C CA . SER A 1 372 ? 15.096 1.307 -30.306 1.00 58.03 372 SER A CA 1
ATOM 2760 C C . SER A 1 372 ? 14.897 1.168 -28.806 1.00 58.03 372 SER A C 1
ATOM 2762 O O . SER A 1 372 ? 15.895 1.425 -28.090 1.00 58.03 372 SER A O 1
#

pLDDT: mean 84.6, std 15.04, range [27.34, 98.31]

Organism: NCBI:txid408172

InterPro domains:
  IPR003804 L-lactate permease [PF02652] (5-353)
  IPR003804 L-lactate permease [PTHR30003] (4-369)

Foldseek 3Di:
DVLVCLVCVLVVQLCCCCPVVVHPCVPSVVVSLVSNLCSCCPVVVDDVLVSVLVVVVVVVLVVVVCVLQVVLVVLVVVLQQQCLLVQVLVLLLLQDLFLLLSLLLLQAQVLLQLQLRRNDLRLLVRSLVSSVVSVALSLLSNVSNVLNCALSRCQGSQNCCQCVVVLVVQPDPVNVVVQVVDPDDSQRVSLVVLLVSLVVSLVVLLCSSLVSQLCCCLPFFPNNHSVLSCPLVVLSNLLSCQQSVQLNVCSVPQGSRPSSNRSSVSSSVVSSVCSNVCNSVPPRDRTDGDPPVPDDVVSHDPPPVVVVVCVVPDPDPPDSPDNDDDPCDNCNSCVVSVVVVVVVSVCRPPVDCNVVVVPVDDDDDPCRSPDD

Secondary structure (DSSP, 8-state):
-HHHHHHHHHHHHHHIIIIIS---HHHHHHHHHHHHHHHHHHHS---HHHHHHHHHHHHHHHHHHHHHHHHHHHHHHHHHHTSHHHHHHHHHHTT-S-HHHHHIIIIIIIHHHHHHHH-TTHHHHHHHHHHHHTT--HHHHHHHHHHTSSTTGGGHHHHHIIIIIIHHHH-SHHHHHHHHTTTS-HHHHHHHHHHHHHHHHHHHHHHHHHHHHHHIIIIIBTT--HHHHGGGHHHHHHHHHHHHHHHHHHHHHT-TTSHHHHHHHHHHHHHHHHHHTTTTTTTPPPP-BPPGGGS-GGGS-TTSSHHHHGGGT-TTSS------SS---HHHHHHHHHHHHHHHHHHH-TTSTHHHHHTS------SGGG--

Radius of gyration: 23.24 Å; chains: 1; bounding box: 66×49×65 Å

Sequence (372 aa):
MTLTIAALAPLLAVFALLVLCRWPATRAMPFAYVVVVAVGIAAWEMDPIVVMAASLKGGMIALTLLWIILPALALLYTLRETGGMAVIRAGFHDISPDARVQALIVAWLFGSFMEGAAGFGTPAAIAGPLLVALGFPPLAACASALIIQSTPVTFGAVGTPIIIGMGEALNVPSVLEVVDASSVTYDAFIAGIGARAATVHAICGLLVPFMLLAVLGRMFGRDRSARTALSIWPFALFAAVAFVVPYLAVAWLLGPEFPSLLGSLVALAIVVPAARRGFLLDGEPVWTFAPTEDWEPTWTSEGTTTSRETNESRSSSGELPGPVHGEIGLLRAWSPYIVAASILVITRLYVLPLRGWLQSVELTWESILGTS